Protein AF-A0A225VMK8-F1 (afdb_monomer)

InterPro domains:
  IPR041373 Reverse transcriptase, RNase H-like domain [PF17917] (134-237)
  IPR043128 Reverse transcriptase/Diguanylate cyclase domain [G3DSA:3.30.70.270] (56-138)
  IPR043502 DNA/RNA polymerase superfamily [SSF56672] (3-241)

Sequence (329 aa):
GAATWDQLCGDLDALLYRLRHWSISVSLPKSEFGKRVIPYLSHEIGAEGIRATPKIIKGIQELPFPSTLKGVQSFLGTLNYYHKFIEDYAVVAASLYELTDDQVRAGRDLSRAKESFEILKKKIVSTPLLRHPDRTKPFVIIPHANQWAACAVLGQMHDGFVQPVRFTGRVLSDAELKYHIAKKEILAVIRVLNVFKNMIEGCPLIIYTRHSVLKWVINSKTAEGRLVPWGVALSQYDLEIRKVSRDEDGLAVIMGAGITPREHLDEVAEVLIPAKGRVKQPPVVSVELLSEEYAGVVLSFDGAAKTSTRKGSCGCILWQLPEWKVLDA

Foldseek 3Di:
DDPDPVVQVVVVVVVVVVCVVVVHDDDPVQDDGPDQWDDDLQWIQHPFAIAGDVQVLVCLQPDDDWLFLLQLLLVVLVCVVVVFQAFPLALLCQQNLLDDRCCSNVVPDCPSVRVSSNSRSVLNNQSGGAGDQDLVFAWEWEWADDLFKTKIFIFTDDPLATRGNTIDMHTDDPVRSPDDRQVSSLVNVLCCCVVCVVRCQPGAYEYEEQDCVLVCLLPPPPDDDPSVVSNVSVVNHNYHYDHDNACVSCVVVRHDGSDDGNVVVVVSSVSNQHPVSYGDRDDRQDPVNDDLPDFTKHKDQDQPDDDPPPPHGDRIFIATPDVRDTPGD

Structure (mmCIF, N/CA/C/O backbone):
data_AF-A0A225VMK8-F1
#
_entry.id   AF-A0A225VMK8-F1
#
loop_
_atom_site.group_PDB
_atom_site.id
_atom_site.type_symbol
_atom_site.label_atom_id
_atom_site.label_alt_id
_atom_site.label_comp_id
_atom_site.label_asym_id
_atom_site.label_entity_id
_atom_site.label_seq_id
_atom_site.pdbx_PDB_ins_code
_atom_site.Cartn_x
_atom_site.Cartn_y
_atom_site.Cartn_z
_atom_site.occupancy
_atom_site.B_iso_or_equiv
_atom_site.auth_seq_id
_atom_site.auth_comp_id
_atom_site.auth_asym_id
_atom_site.auth_atom_id
_atom_site.pdbx_PDB_model_num
ATOM 1 N N . GLY A 1 1 ? 12.589 2.938 -18.308 1.00 71.44 1 GLY A N 1
ATOM 2 C CA . GLY A 1 1 ? 14.032 3.139 -18.537 1.00 71.44 1 GLY A CA 1
ATOM 3 C C . GLY A 1 1 ? 14.456 2.265 -19.692 1.00 71.44 1 GLY A C 1
ATOM 4 O O . GLY A 1 1 ? 13.722 1.338 -20.011 1.00 71.44 1 GLY A O 1
ATOM 5 N N . ALA A 1 2 ? 15.594 2.562 -20.306 1.00 84.38 2 ALA A N 1
ATOM 6 C CA . ALA A 1 2 ? 16.172 1.721 -21.349 1.00 84.38 2 ALA A CA 1
ATOM 7 C C . ALA A 1 2 ? 16.857 0.484 -20.745 1.00 84.38 2 ALA A C 1
ATOM 9 O O . ALA A 1 2 ? 17.379 0.553 -19.630 1.00 84.38 2 ALA A O 1
ATOM 10 N N . ALA A 1 3 ? 16.859 -0.633 -21.476 1.00 88.69 3 ALA A N 1
ATOM 11 C CA . ALA A 1 3 ? 17.511 -1.870 -21.039 1.00 88.69 3 ALA A CA 1
ATOM 12 C C . ALA A 1 3 ? 19.035 -1.833 -21.246 1.00 88.69 3 ALA A C 1
ATOM 14 O O . ALA A 1 3 ? 19.776 -2.515 -20.538 1.00 88.69 3 ALA A O 1
ATOM 15 N N . THR A 1 4 ? 19.509 -1.026 -22.200 1.00 92.62 4 THR A N 1
ATOM 16 C CA . THR A 1 4 ? 20.929 -0.879 -22.544 1.00 92.62 4 THR A CA 1
ATOM 17 C C . THR A 1 4 ? 21.343 0.588 -22.590 1.00 92.62 4 THR A C 1
ATOM 19 O O . THR A 1 4 ? 20.506 1.491 -22.674 1.00 92.62 4 THR A O 1
ATOM 22 N N . TRP A 1 5 ? 22.655 0.832 -22.539 1.00 92.44 5 TRP A N 1
ATOM 23 C CA . TRP A 1 5 ? 23.215 2.177 -22.668 1.00 92.44 5 TRP A CA 1
ATOM 24 C C . TRP A 1 5 ? 22.922 2.795 -24.040 1.00 92.44 5 TRP A C 1
ATOM 26 O O . TRP A 1 5 ? 22.493 3.940 -24.113 1.00 92.44 5 TRP A O 1
ATOM 36 N N . ASP A 1 6 ? 23.067 2.022 -25.116 1.00 95.75 6 ASP A N 1
ATOM 37 C CA . ASP A 1 6 ? 22.818 2.521 -26.472 1.00 95.75 6 ASP A CA 1
ATOM 38 C C . ASP A 1 6 ? 21.348 2.894 -26.677 1.00 95.75 6 ASP A C 1
ATOM 40 O O . ASP A 1 6 ? 21.043 3.949 -27.235 1.00 95.75 6 ASP A O 1
ATOM 44 N N . GLN A 1 7 ? 20.426 2.078 -26.150 1.00 94.88 7 GLN A N 1
ATOM 45 C CA . GLN A 1 7 ? 19.005 2.413 -26.155 1.00 94.88 7 GLN A CA 1
ATOM 46 C C . GLN A 1 7 ? 18.736 3.678 -25.331 1.00 94.88 7 GLN A C 1
ATOM 48 O O . GLN A 1 7 ? 17.985 4.537 -25.779 1.00 94.88 7 GLN A O 1
ATOM 53 N N . LEU A 1 8 ? 19.382 3.839 -24.170 1.00 93.25 8 LEU A N 1
ATOM 54 C CA . LEU A 1 8 ? 19.255 5.056 -23.366 1.00 93.25 8 LEU A CA 1
ATOM 55 C C . LEU A 1 8 ? 19.705 6.296 -24.145 1.00 93.25 8 LEU A C 1
ATOM 57 O O . LEU A 1 8 ? 19.035 7.325 -24.087 1.00 93.25 8 LEU A O 1
ATOM 61 N N . CYS A 1 9 ? 20.834 6.212 -24.850 1.00 94.75 9 CYS A N 1
ATOM 62 C CA . CYS A 1 9 ? 21.339 7.300 -25.682 1.00 94.75 9 CYS A CA 1
ATOM 63 C C . CYS A 1 9 ? 20.360 7.645 -26.810 1.00 94.75 9 CYS A C 1
ATOM 65 O O . CYS A 1 9 ? 20.079 8.824 -27.013 1.00 94.75 9 CYS A O 1
ATOM 67 N N . GLY A 1 10 ? 19.801 6.638 -27.489 1.00 96.19 10 GLY A N 1
ATOM 68 C CA . GLY A 1 10 ? 18.783 6.838 -28.523 1.00 96.19 10 GLY A CA 1
ATOM 69 C C . GLY A 1 10 ? 17.499 7.480 -27.985 1.00 96.19 10 GLY A C 1
ATOM 70 O O . GLY A 1 10 ? 17.011 8.459 -28.550 1.00 96.19 10 GLY A O 1
ATOM 71 N N . ASP A 1 11 ? 16.983 6.985 -26.856 1.00 92.94 11 ASP A N 1
ATOM 72 C CA . ASP A 1 11 ? 15.795 7.535 -26.192 1.00 92.94 11 ASP A CA 1
ATOM 73 C C . ASP A 1 11 ? 16.022 8.990 -25.747 1.00 92.94 11 ASP A C 1
ATOM 75 O O . ASP A 1 11 ? 15.141 9.844 -25.895 1.00 92.94 11 ASP A O 1
ATOM 79 N N . LEU A 1 12 ? 17.210 9.286 -25.208 1.00 91.81 12 LEU A N 1
ATOM 80 C CA . LEU A 1 12 ? 17.584 10.627 -24.769 1.00 91.81 12 LEU A CA 1
ATOM 81 C C . LEU A 1 12 ? 17.693 11.596 -25.949 1.00 91.81 12 LEU A C 1
ATOM 83 O O . LEU A 1 12 ? 17.180 12.710 -25.854 1.00 91.81 12 LEU A O 1
ATOM 87 N N . ASP A 1 13 ? 18.314 11.188 -27.054 1.00 94.69 13 ASP A N 1
ATOM 88 C CA . ASP A 1 13 ? 18.413 12.020 -28.256 1.00 94.69 13 ASP A CA 1
ATOM 89 C C . ASP A 1 13 ? 17.022 12.347 -28.820 1.00 94.69 13 ASP A C 1
ATOM 91 O O . ASP A 1 13 ? 16.688 13.515 -29.040 1.00 94.69 13 ASP A O 1
ATOM 95 N N . ALA A 1 14 ? 16.144 11.342 -28.915 1.00 93.81 14 ALA A N 1
ATOM 96 C CA . ALA A 1 14 ? 14.760 11.529 -29.340 1.00 93.81 14 ALA A CA 1
ATOM 97 C C . ALA A 1 14 ? 13.979 12.480 -28.412 1.00 93.81 14 ALA A C 1
ATOM 99 O O . ALA A 1 14 ? 13.209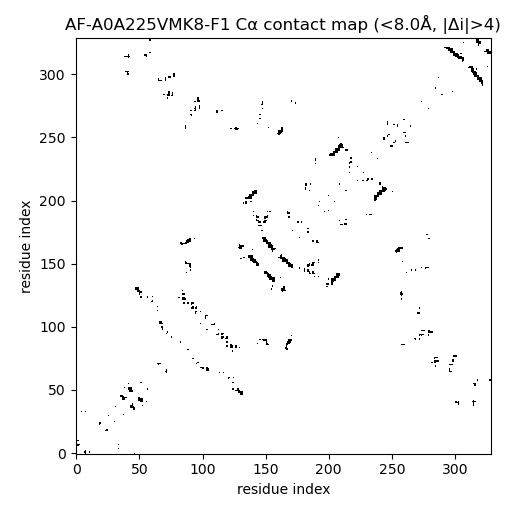 13.326 -28.884 1.00 93.81 14 ALA A O 1
ATOM 100 N N . LEU A 1 15 ? 14.176 12.376 -27.093 1.00 92.00 15 LEU A N 1
ATOM 101 C CA . LEU A 1 15 ? 13.574 13.286 -26.118 1.00 92.00 15 LEU A CA 1
ATOM 102 C C . LEU A 1 15 ? 14.085 14.721 -26.305 1.00 92.00 15 LEU A C 1
ATOM 104 O O . LEU A 1 15 ? 13.279 15.646 -26.409 1.00 92.00 15 LEU A O 1
ATOM 108 N N . LEU A 1 16 ? 15.403 14.918 -26.372 1.00 90.12 16 LEU A N 1
ATOM 109 C CA . LEU A 1 16 ? 16.017 16.239 -26.527 1.00 90.12 16 LEU A CA 1
ATOM 110 C C . LEU A 1 16 ? 15.628 16.898 -27.855 1.00 90.12 16 LEU A C 1
ATOM 112 O O . LEU A 1 16 ? 15.379 18.106 -27.885 1.00 90.12 16 LEU A O 1
ATOM 116 N N . TYR A 1 17 ? 15.506 16.115 -28.929 1.00 93.88 17 TYR A N 1
ATOM 117 C CA . TYR A 1 17 ? 14.970 16.579 -30.205 1.00 93.88 17 TYR A CA 1
ATOM 118 C C . TYR A 1 17 ? 13.543 17.119 -30.052 1.00 93.88 17 TYR A C 1
ATOM 120 O O . TYR A 1 17 ? 13.265 18.245 -30.467 1.00 93.88 17 TYR A O 1
ATOM 128 N N . ARG A 1 18 ? 12.642 16.364 -29.404 1.00 93.00 18 ARG A N 1
ATOM 129 C CA . ARG A 1 18 ? 11.253 16.802 -29.173 1.00 93.00 18 ARG A CA 1
ATOM 130 C C . ARG A 1 18 ? 11.186 18.056 -28.309 1.00 93.00 18 ARG A C 1
ATOM 132 O O . ARG A 1 18 ? 10.442 18.973 -28.634 1.00 93.00 18 ARG A O 1
ATOM 139 N N . LEU A 1 19 ? 11.967 18.117 -27.232 1.00 90.50 19 LEU A N 1
ATOM 140 C CA . LEU A 1 19 ? 12.011 19.291 -26.360 1.00 90.50 19 LEU A CA 1
ATOM 141 C C . LEU A 1 19 ? 12.466 20.533 -27.130 1.00 90.50 19 LEU A C 1
ATOM 143 O O . LEU A 1 19 ? 11.833 21.578 -27.023 1.00 90.50 19 LEU A O 1
ATOM 147 N N . ARG A 1 20 ? 13.493 20.397 -27.979 1.00 91.75 20 ARG A N 1
ATOM 148 C CA . ARG A 1 20 ? 13.947 21.474 -28.865 1.00 91.75 20 ARG A CA 1
ATOM 149 C C . ARG A 1 20 ? 12.869 21.888 -29.865 1.00 91.75 20 ARG A C 1
ATOM 151 O O . ARG A 1 20 ? 12.648 23.080 -30.035 1.00 91.75 20 ARG A O 1
ATOM 158 N N . HIS A 1 21 ? 12.197 20.926 -30.501 1.00 91.00 21 HIS A N 1
ATOM 159 C CA . HIS A 1 21 ? 11.131 21.185 -31.473 1.00 91.00 21 HIS A CA 1
ATOM 160 C C . HIS A 1 21 ? 9.983 22.009 -30.873 1.00 91.00 21 HIS A C 1
ATOM 162 O O . HIS A 1 21 ? 9.471 22.917 -31.519 1.00 91.00 21 HIS A O 1
ATOM 168 N N . TRP A 1 22 ? 9.623 21.733 -29.617 1.00 95.38 22 TRP A N 1
ATOM 169 C CA . TRP A 1 22 ? 8.576 22.453 -28.886 1.00 95.38 22 TRP A CA 1
ATOM 170 C C . TRP A 1 22 ? 9.095 23.634 -28.049 1.00 95.38 22 TRP A C 1
ATOM 172 O O . TRP A 1 22 ? 8.344 24.185 -27.248 1.00 95.38 22 TRP A O 1
ATOM 182 N N . SER A 1 23 ? 10.362 24.035 -28.207 1.00 91.56 23 SER A N 1
ATOM 183 C CA . SER A 1 23 ? 10.994 25.126 -27.444 1.00 91.56 23 SER A CA 1
ATOM 184 C C . SER A 1 23 ? 10.920 24.962 -25.915 1.00 91.56 23 SER A C 1
ATOM 186 O O . SER A 1 23 ? 10.884 25.938 -25.165 1.00 91.56 23 SER A O 1
ATOM 188 N N . ILE A 1 24 ? 10.925 23.720 -25.427 1.00 90.69 24 ILE A N 1
ATOM 189 C CA . ILE A 1 24 ? 10.938 23.392 -24.000 1.00 90.69 24 ILE A CA 1
ATOM 190 C C . ILE A 1 24 ? 12.390 23.332 -23.519 1.00 90.69 24 ILE A C 1
ATOM 192 O O . ILE A 1 24 ? 13.196 22.540 -24.005 1.00 90.69 24 ILE A O 1
ATOM 196 N N . SER A 1 25 ? 12.721 24.157 -22.528 1.00 87.12 25 SER A N 1
ATOM 197 C CA . SER A 1 25 ? 14.052 24.186 -21.912 1.00 87.12 25 SER A CA 1
ATOM 198 C C . SER A 1 25 ? 14.145 23.256 -20.703 1.00 87.12 25 SER A C 1
ATOM 200 O O . SER A 1 25 ? 13.216 23.165 -19.903 1.00 87.12 25 SER A O 1
ATOM 202 N N . VAL A 1 26 ? 15.301 22.611 -20.526 1.00 84.06 26 VAL A N 1
ATOM 203 C CA . VAL A 1 26 ? 15.597 21.746 -19.374 1.00 84.06 26 VAL A CA 1
ATOM 204 C C . VAL A 1 26 ? 16.807 22.284 -18.618 1.00 84.06 26 VAL A C 1
ATOM 206 O O . VAL A 1 26 ? 17.790 22.728 -19.207 1.00 84.06 26 VAL A O 1
ATOM 209 N N . SER A 1 27 ? 16.752 22.239 -17.288 1.00 86.25 27 SER A N 1
ATOM 210 C CA . SER A 1 27 ? 17.874 22.634 -16.439 1.00 86.25 27 SER A CA 1
ATOM 211 C C . SER A 1 27 ? 18.889 21.495 -16.338 1.00 86.25 27 SER A C 1
ATOM 213 O O . SER A 1 27 ? 18.694 20.552 -15.572 1.00 86.25 27 SER A O 1
ATOM 215 N N . LEU A 1 28 ? 19.997 21.608 -17.074 1.00 80.75 28 LEU A N 1
ATOM 216 C CA . LEU A 1 28 ? 21.137 20.684 -16.995 1.00 80.75 28 LEU A CA 1
ATOM 217 C C . LEU A 1 28 ? 21.618 20.438 -15.549 1.00 80.75 28 LEU A C 1
ATOM 219 O O . LEU A 1 28 ? 21.721 19.275 -15.172 1.00 80.75 28 LEU A O 1
ATOM 223 N N . PRO A 1 29 ? 21.805 21.468 -14.692 1.00 84.69 29 PRO A N 1
ATOM 224 C CA . PRO A 1 29 ? 22.217 21.260 -13.298 1.00 84.69 29 PRO A CA 1
ATOM 225 C C . PRO A 1 29 ? 21.227 20.471 -12.429 1.00 84.69 29 PRO A C 1
ATOM 227 O O . PRO A 1 29 ? 21.604 20.005 -11.360 1.00 84.69 29 PRO A O 1
ATOM 230 N N . LYS A 1 30 ? 19.958 20.364 -12.844 1.00 78.75 30 LYS A N 1
ATOM 231 C CA . LYS A 1 30 ? 18.910 19.610 -12.134 1.00 78.75 30 LYS A CA 1
ATOM 232 C C . LYS A 1 30 ? 18.582 18.274 -12.804 1.00 78.75 30 LYS A C 1
ATOM 234 O O . LYS A 1 30 ? 17.628 17.618 -12.399 1.00 78.75 30 LYS A O 1
ATOM 239 N N . SER A 1 31 ? 19.299 17.917 -13.864 1.00 83.88 31 SER A N 1
ATOM 240 C CA . SER A 1 31 ? 19.027 16.712 -14.639 1.00 83.88 31 SER A CA 1
ATOM 241 C C . SER A 1 31 ? 20.005 15.609 -14.263 1.00 83.88 31 SER A C 1
ATOM 243 O O . SER A 1 31 ? 21.206 15.844 -14.147 1.00 83.88 31 SER A O 1
ATOM 245 N N . GLU A 1 32 ? 19.493 14.391 -14.118 1.00 85.44 32 GLU A N 1
ATOM 246 C CA . GLU A 1 32 ? 20.296 13.192 -13.898 1.00 85.44 32 GLU A CA 1
ATOM 247 C C . GLU A 1 32 ? 20.137 12.249 -15.093 1.00 85.44 32 GLU A C 1
ATOM 249 O O . GLU A 1 32 ? 19.025 11.864 -15.447 1.00 85.44 32 GLU A O 1
ATOM 254 N N . PHE A 1 33 ? 21.254 11.864 -15.713 1.00 86.75 33 PHE A N 1
ATOM 255 C CA . PHE A 1 33 ? 21.282 10.979 -16.881 1.00 86.75 33 PHE A CA 1
ATOM 256 C C . PHE A 1 33 ? 22.116 9.730 -16.585 1.00 86.75 33 PHE A C 1
ATOM 258 O O . PHE A 1 33 ? 23.089 9.791 -15.832 1.00 86.75 33 PHE A O 1
ATOM 265 N N . GLY A 1 34 ? 21.750 8.588 -17.178 1.00 88.44 34 GLY A N 1
ATOM 266 C CA . GLY A 1 34 ? 22.573 7.372 -17.114 1.00 88.44 34 GLY A CA 1
ATOM 267 C C . GLY A 1 34 ? 22.693 6.719 -15.736 1.00 88.44 34 GLY A C 1
ATOM 268 O O . GLY A 1 34 ? 23.597 5.917 -15.514 1.00 88.44 34 GLY A O 1
ATOM 269 N N . LYS A 1 35 ? 21.820 7.063 -14.786 1.00 89.62 35 LYS A N 1
ATOM 270 C CA . LYS A 1 35 ? 21.856 6.517 -13.427 1.00 89.62 35 LYS A CA 1
ATOM 271 C C . LYS A 1 35 ? 21.052 5.222 -13.332 1.00 89.62 35 LYS A C 1
ATOM 273 O O . LYS A 1 35 ? 19.990 5.090 -13.933 1.00 89.62 35 LYS A O 1
ATOM 278 N N . ARG A 1 36 ? 21.534 4.285 -12.510 1.00 90.50 36 ARG A N 1
ATOM 279 C CA . ARG A 1 36 ? 20.812 3.040 -12.180 1.00 90.50 36 ARG A CA 1
ATOM 280 C C . ARG A 1 36 ? 19.653 3.262 -11.206 1.00 90.50 36 ARG A C 1
ATOM 282 O O . ARG A 1 36 ? 18.698 2.492 -11.211 1.00 90.50 36 ARG A O 1
ATOM 289 N N . VAL A 1 37 ? 19.771 4.287 -10.366 1.00 90.12 37 VAL A N 1
ATOM 290 C CA . VAL A 1 37 ? 18.762 4.724 -9.399 1.00 90.12 37 VAL A CA 1
ATOM 291 C C . VAL A 1 37 ? 18.694 6.244 -9.466 1.00 90.12 37 VAL A C 1
ATOM 293 O O . VAL A 1 37 ? 19.743 6.885 -9.454 1.00 90.12 37 VAL A O 1
ATOM 296 N N . ILE A 1 38 ? 17.487 6.803 -9.558 1.00 88.81 38 ILE A N 1
ATOM 297 C CA . ILE A 1 38 ? 17.253 8.251 -9.632 1.00 88.81 38 ILE A CA 1
ATOM 298 C C . ILE A 1 38 ? 16.273 8.666 -8.528 1.00 88.81 38 ILE A C 1
ATOM 300 O O . ILE A 1 38 ? 15.242 8.002 -8.357 1.00 88.81 38 ILE A O 1
ATOM 304 N N . PRO A 1 39 ? 16.548 9.758 -7.790 1.00 85.44 39 PRO A N 1
ATOM 305 C CA . PRO A 1 39 ? 15.563 10.377 -6.919 1.00 85.44 39 PRO A CA 1
ATOM 306 C C . PRO A 1 39 ? 14.491 11.088 -7.757 1.00 85.44 39 PRO A C 1
ATOM 308 O O . PRO A 1 39 ? 14.782 11.981 -8.549 1.00 85.44 39 PRO A O 1
ATOM 311 N N . TYR A 1 40 ? 13.228 10.722 -7.575 1.00 82.62 40 TYR A N 1
ATOM 312 C CA . TYR A 1 40 ? 12.105 11.346 -8.269 1.00 82.62 40 TYR A CA 1
ATOM 313 C C . TYR A 1 40 ? 10.864 11.361 -7.382 1.00 82.62 40 TYR A C 1
ATOM 315 O O . TYR A 1 40 ? 10.485 10.327 -6.837 1.00 82.62 40 TYR A O 1
ATOM 323 N N . LEU A 1 41 ? 10.244 12.538 -7.230 1.00 79.12 41 LEU A N 1
ATOM 324 C CA . LEU A 1 41 ? 9.051 12.758 -6.396 1.00 79.12 41 LEU A CA 1
ATOM 325 C C . LEU A 1 41 ? 9.139 12.034 -5.042 1.00 79.12 41 LEU A C 1
ATOM 327 O O . LEU A 1 41 ? 8.289 11.214 -4.692 1.00 79.12 41 LEU A O 1
ATOM 331 N N . SER A 1 42 ? 10.215 12.311 -4.297 1.00 77.94 42 SER A N 1
ATOM 332 C CA . SER A 1 42 ? 10.408 11.779 -2.938 1.00 77.94 42 SER A CA 1
ATOM 333 C C . SER A 1 42 ? 10.654 10.261 -2.888 1.00 77.94 42 SER A C 1
ATOM 335 O O . SER A 1 42 ? 10.577 9.634 -1.829 1.00 77.94 42 SER A O 1
ATOM 337 N N . HIS A 1 43 ? 10.931 9.625 -4.023 1.00 84.81 43 HIS A N 1
ATOM 338 C CA . HIS A 1 43 ? 11.196 8.193 -4.125 1.00 84.81 43 HIS A CA 1
ATOM 339 C C . HIS A 1 43 ? 12.545 7.948 -4.783 1.00 84.81 43 HIS A C 1
ATOM 341 O O . HIS A 1 43 ? 12.999 8.748 -5.593 1.00 84.81 43 HIS A O 1
ATOM 347 N N . GLU A 1 44 ? 13.170 6.822 -4.467 1.00 89.56 44 GLU A N 1
ATOM 348 C CA . GLU A 1 44 ? 14.243 6.284 -5.294 1.00 89.56 44 GLU A CA 1
ATOM 349 C C . GLU A 1 44 ? 13.637 5.298 -6.285 1.00 89.56 44 GLU A C 1
ATOM 351 O O . GLU A 1 44 ? 12.981 4.331 -5.888 1.00 89.56 44 GLU A O 1
ATOM 356 N N . ILE A 1 45 ? 13.845 5.557 -7.573 1.00 91.19 45 ILE A N 1
ATOM 357 C CA . ILE A 1 45 ? 13.375 4.701 -8.658 1.00 91.19 45 ILE A CA 1
ATOM 358 C C . ILE A 1 45 ? 14.586 4.006 -9.261 1.00 91.19 45 ILE A C 1
ATOM 360 O O . ILE A 1 45 ? 15.485 4.666 -9.780 1.00 91.19 45 ILE A O 1
ATOM 364 N N . GLY A 1 46 ? 14.600 2.679 -9.195 1.00 92.50 46 GLY A N 1
ATOM 365 C CA . GLY A 1 46 ? 15.599 1.836 -9.843 1.00 92.50 46 GLY A CA 1
ATOM 366 C C . GLY A 1 46 ? 14.970 0.858 -10.829 1.00 92.50 46 GLY A C 1
ATOM 367 O O . GLY A 1 46 ? 13.749 0.821 -10.999 1.00 92.50 46 GLY A O 1
ATOM 368 N N . ALA A 1 47 ? 15.810 0.034 -11.456 1.00 90.75 47 ALA A N 1
ATOM 369 C CA . ALA A 1 47 ? 15.363 -1.037 -12.352 1.00 90.75 47 ALA A CA 1
ATOM 370 C C . ALA A 1 47 ? 14.447 -2.053 -11.646 1.00 90.75 47 ALA A C 1
ATOM 372 O O . ALA A 1 47 ? 13.480 -2.527 -12.229 1.00 90.75 47 ALA A O 1
ATOM 373 N N . GLU A 1 48 ? 14.715 -2.327 -10.368 1.00 89.69 48 GLU A N 1
ATOM 374 C CA . GLU A 1 48 ? 14.014 -3.359 -9.602 1.00 89.69 48 GLU A CA 1
ATOM 375 C C . GLU A 1 48 ? 12.666 -2.900 -9.030 1.00 89.69 48 GLU A C 1
ATOM 377 O O . GLU A 1 48 ? 11.838 -3.740 -8.669 1.00 89.69 48 GLU A O 1
ATOM 382 N N . GLY A 1 49 ? 12.445 -1.588 -8.910 1.00 92.81 49 GLY A N 1
ATOM 383 C CA . GLY A 1 49 ? 11.269 -1.047 -8.243 1.00 92.81 49 GLY A CA 1
ATOM 384 C C . GLY A 1 49 ? 11.432 0.382 -7.735 1.00 92.81 49 GLY A C 1
ATOM 385 O O . GLY A 1 49 ? 12.303 1.140 -8.168 1.00 92.81 49 GLY A O 1
ATOM 386 N N . ILE A 1 50 ? 10.562 0.738 -6.796 1.00 92.25 50 ILE A N 1
ATOM 387 C CA . ILE A 1 50 ? 10.471 2.053 -6.166 1.00 92.25 50 ILE A CA 1
ATOM 388 C C . ILE A 1 50 ? 10.576 1.872 -4.653 1.00 92.25 50 ILE A C 1
ATOM 390 O O . ILE A 1 50 ? 9.924 0.991 -4.096 1.00 92.25 50 ILE A O 1
ATOM 394 N N . ARG A 1 51 ? 11.340 2.724 -3.970 1.00 89.81 51 ARG A N 1
ATOM 395 C CA . ARG A 1 51 ? 11.406 2.762 -2.499 1.00 89.81 51 ARG A CA 1
ATOM 396 C C . ARG A 1 51 ? 11.361 4.190 -1.966 1.00 89.81 51 ARG A C 1
ATOM 398 O O . ARG A 1 51 ? 11.621 5.142 -2.705 1.00 89.81 51 ARG A O 1
ATOM 405 N N . ALA A 1 52 ? 11.021 4.347 -0.690 1.00 85.00 52 ALA A N 1
ATOM 406 C CA . ALA A 1 52 ? 11.134 5.635 -0.013 1.00 85.00 52 ALA A CA 1
ATOM 407 C C . ALA A 1 52 ? 12.607 6.077 0.041 1.00 85.00 52 ALA A C 1
ATOM 409 O O . ALA A 1 52 ? 13.503 5.244 0.179 1.00 85.00 52 ALA A O 1
ATOM 410 N N . THR A 1 53 ? 12.876 7.379 -0.084 1.00 82.31 53 THR A N 1
ATOM 411 C CA . THR A 1 53 ? 14.253 7.879 0.032 1.00 82.31 53 THR A CA 1
ATOM 412 C C . THR A 1 53 ? 14.747 7.747 1.481 1.00 82.31 53 THR A C 1
ATOM 414 O O . THR A 1 53 ? 13.976 8.006 2.412 1.00 82.31 53 THR A O 1
ATOM 417 N N . PRO A 1 54 ? 16.036 7.429 1.716 1.00 76.62 54 PRO A N 1
ATOM 418 C CA . PRO A 1 54 ? 16.606 7.320 3.065 1.00 76.62 54 PRO A CA 1
ATOM 419 C C . PRO A 1 54 ? 16.394 8.567 3.930 1.00 76.62 54 PRO A C 1
ATOM 421 O O . PRO A 1 54 ? 16.213 8.481 5.141 1.00 76.62 54 PRO A O 1
ATOM 424 N N . LYS A 1 55 ? 16.364 9.740 3.292 1.00 74.56 55 LYS A N 1
ATOM 425 C CA . LYS A 1 55 ? 16.098 11.020 3.949 1.00 74.56 55 LYS A CA 1
ATOM 426 C C . LYS A 1 55 ? 14.711 11.073 4.591 1.00 74.56 55 LYS A C 1
ATOM 428 O O . LYS A 1 55 ? 14.563 11.509 5.724 1.00 74.56 55 LYS A O 1
ATOM 433 N N . ILE A 1 56 ? 13.705 10.580 3.874 1.00 75.81 56 ILE A N 1
ATOM 434 C CA . ILE A 1 56 ? 12.316 10.557 4.342 1.00 75.81 56 ILE A CA 1
ATOM 435 C C . ILE A 1 56 ? 12.141 9.519 5.434 1.00 75.81 56 ILE A C 1
ATOM 437 O O . ILE A 1 56 ? 11.475 9.789 6.425 1.00 75.81 56 ILE A O 1
ATOM 441 N N . ILE A 1 57 ? 12.794 8.369 5.279 1.00 76.31 57 ILE A N 1
ATOM 442 C CA . ILE A 1 57 ? 12.852 7.319 6.297 1.00 76.31 57 ILE A CA 1
ATOM 443 C C . ILE A 1 57 ? 13.384 7.898 7.615 1.00 76.31 57 ILE A C 1
ATOM 445 O O . ILE A 1 57 ? 12.728 7.750 8.644 1.00 76.31 57 ILE A O 1
ATOM 449 N N . LYS A 1 58 ? 14.510 8.623 7.579 1.00 78.00 58 LYS A N 1
ATOM 450 C CA . LYS A 1 58 ? 15.099 9.240 8.774 1.00 78.00 58 LYS A CA 1
ATOM 451 C C . LYS A 1 58 ? 14.175 10.286 9.408 1.00 78.00 58 LYS A C 1
ATOM 453 O O . LYS A 1 58 ? 13.875 10.183 10.595 1.00 78.00 58 LYS A O 1
ATOM 458 N N . GLY A 1 59 ? 13.673 11.236 8.614 1.00 78.19 59 GLY A N 1
ATOM 459 C CA . GLY A 1 59 ? 12.779 12.285 9.114 1.00 78.19 59 GLY A CA 1
ATOM 460 C C . GLY A 1 59 ? 11.489 11.723 9.724 1.00 78.19 59 GLY A C 1
ATOM 461 O O . GLY A 1 59 ? 11.053 12.175 10.779 1.00 78.19 59 GLY A O 1
ATOM 462 N N . ILE A 1 60 ? 10.907 10.686 9.109 1.00 80.81 60 ILE A N 1
ATOM 463 C CA . ILE A 1 60 ? 9.725 9.993 9.639 1.00 80.81 60 ILE A CA 1
ATOM 464 C C . ILE A 1 60 ? 10.052 9.233 10.921 1.00 80.81 60 ILE A C 1
ATOM 466 O O . ILE A 1 60 ? 9.223 9.224 11.819 1.00 80.81 60 ILE A O 1
ATOM 470 N N . GLN A 1 61 ? 11.223 8.605 11.039 1.00 81.50 61 GLN A N 1
ATOM 471 C CA . GLN A 1 61 ? 11.597 7.822 12.219 1.00 81.50 61 GLN A CA 1
ATOM 472 C C . GLN A 1 61 ? 11.807 8.696 13.467 1.00 81.50 61 GLN A C 1
ATOM 474 O O . GLN A 1 61 ? 11.402 8.307 14.565 1.00 81.50 61 GLN A O 1
ATOM 479 N N . GLU A 1 62 ? 12.378 9.889 13.299 1.00 83.75 62 GLU A N 1
ATOM 480 C CA . GLU A 1 62 ? 12.659 10.844 14.384 1.00 83.75 62 GLU A CA 1
ATOM 481 C C . GLU A 1 62 ? 11.445 11.719 14.754 1.00 83.75 62 GLU A C 1
ATOM 483 O O . GLU A 1 62 ? 11.459 12.416 15.769 1.00 83.75 62 GLU A O 1
ATOM 488 N N . LEU A 1 63 ? 10.371 11.662 13.961 1.00 84.94 63 LEU A N 1
ATOM 489 C CA . LEU A 1 63 ? 9.168 12.474 14.141 1.00 84.94 63 LEU A CA 1
ATOM 490 C C . LEU A 1 63 ? 8.484 12.157 15.491 1.00 84.94 63 LEU A C 1
ATOM 492 O O . LEU A 1 63 ? 8.123 10.995 15.734 1.00 84.94 63 LEU A O 1
ATOM 496 N N . PRO A 1 64 ? 8.290 13.157 16.376 1.00 88.56 64 PRO A N 1
ATOM 497 C CA . PRO A 1 64 ? 7.589 12.960 17.638 1.00 88.56 64 PRO A CA 1
ATOM 498 C C . PRO A 1 64 ? 6.080 12.840 17.412 1.00 88.56 64 PRO A C 1
ATOM 500 O O . PRO A 1 64 ? 5.539 13.334 16.420 1.00 88.56 64 PRO A O 1
ATOM 503 N N . PHE A 1 65 ? 5.381 12.226 18.368 1.00 89.38 65 PHE A N 1
ATOM 504 C CA . PHE A 1 65 ? 3.921 12.184 18.335 1.00 89.38 65 PHE A CA 1
ATOM 505 C C . PHE A 1 65 ? 3.342 13.615 18.384 1.00 89.38 65 PHE A C 1
ATOM 507 O O . PHE A 1 65 ? 3.723 14.377 19.280 1.00 89.38 65 PHE A O 1
ATOM 514 N N . PRO A 1 66 ? 2.426 14.000 17.473 1.00 88.06 66 PRO A N 1
ATOM 515 C CA . PRO A 1 66 ? 1.877 15.353 17.443 1.00 88.06 66 PRO A CA 1
ATOM 516 C C . PRO A 1 66 ? 1.117 15.727 18.724 1.00 88.06 66 PRO A C 1
ATOM 518 O O . PRO A 1 66 ? 0.343 14.935 19.257 1.00 88.06 66 PRO A O 1
ATOM 521 N N . SER A 1 67 ? 1.288 16.965 19.193 1.00 84.75 67 SER A N 1
ATOM 522 C CA . SER A 1 67 ? 0.622 17.495 20.395 1.00 84.75 67 SER A CA 1
ATOM 523 C C . SER A 1 67 ? -0.758 18.112 20.131 1.00 84.75 67 SER A C 1
ATOM 525 O O . SER A 1 67 ? -1.407 18.577 21.065 1.00 84.75 67 SER A O 1
ATOM 527 N N . THR A 1 68 ? -1.216 18.139 18.876 1.00 85.31 68 THR A N 1
ATOM 528 C CA . THR A 1 68 ? -2.506 18.719 18.467 1.00 85.31 68 THR A CA 1
ATOM 529 C C . THR A 1 68 ? -3.237 17.793 17.497 1.00 85.31 68 THR A C 1
ATOM 531 O O . THR A 1 68 ? -2.605 17.055 16.737 1.00 85.31 68 THR A O 1
ATOM 534 N N . LEU A 1 69 ? -4.577 17.844 17.479 1.00 84.56 69 LEU A N 1
ATOM 535 C CA . LEU A 1 69 ? -5.374 17.043 16.542 1.00 84.56 69 LEU A CA 1
ATOM 536 C C . LEU A 1 69 ? -5.052 17.393 15.080 1.00 84.56 69 LEU A C 1
ATOM 538 O O . LEU A 1 69 ? -4.899 16.500 14.248 1.00 84.56 69 LEU A O 1
ATOM 542 N N . LYS A 1 70 ? -4.876 18.685 14.781 1.00 82.06 70 LYS A N 1
ATOM 543 C CA . LYS A 1 70 ? -4.422 19.160 13.465 1.00 82.06 70 LYS A CA 1
ATOM 544 C C . LYS A 1 70 ? -3.060 18.568 13.084 1.00 82.06 70 LYS A C 1
ATOM 546 O O . LYS A 1 70 ? -2.867 18.191 11.933 1.00 82.06 70 LYS A O 1
ATOM 551 N N . GLY A 1 71 ? -2.142 18.416 14.040 1.00 83.88 71 GLY A N 1
ATOM 552 C CA . GLY A 1 71 ? -0.850 17.767 13.814 1.00 83.88 71 GLY A CA 1
ATOM 553 C C . GLY A 1 71 ? -0.983 16.286 13.460 1.00 83.88 71 GLY A C 1
ATOM 554 O O . GLY A 1 71 ? -0.317 15.814 12.540 1.00 83.88 71 GLY A O 1
ATOM 555 N N . VAL A 1 72 ? -1.896 15.562 14.116 1.00 87.19 72 VAL A N 1
ATOM 556 C CA . VAL A 1 72 ? -2.217 14.173 13.745 1.00 87.19 72 VAL A CA 1
ATOM 557 C C . VAL A 1 72 ? -2.817 14.104 12.337 1.00 87.19 72 VAL A C 1
ATOM 559 O O . VAL A 1 72 ? -2.411 13.268 11.533 1.00 87.19 72 VAL A O 1
ATOM 562 N N . GLN A 1 73 ? -3.756 14.993 12.011 1.00 84.38 73 GLN A N 1
ATOM 563 C CA . GLN A 1 73 ? -4.385 15.049 10.687 1.00 84.38 73 GLN A CA 1
ATOM 564 C C . GLN A 1 73 ? -3.381 15.400 9.581 1.00 84.38 73 GLN A C 1
ATOM 566 O O . GLN A 1 73 ? -3.425 14.790 8.515 1.00 84.38 73 GLN A O 1
ATOM 571 N N . SER A 1 74 ? -2.452 16.320 9.854 1.00 81.38 74 SER A N 1
ATOM 572 C CA . SER A 1 74 ? -1.323 16.659 8.979 1.00 81.38 74 SER A CA 1
ATOM 573 C C . SER A 1 74 ? -0.456 15.428 8.707 1.00 81.38 74 SER A C 1
ATOM 575 O O . SER A 1 74 ? -0.257 15.061 7.551 1.00 81.38 74 SER A O 1
ATOM 577 N N . PHE A 1 75 ? -0.046 14.705 9.759 1.00 85.62 75 PHE A N 1
ATOM 578 C CA . PHE A 1 75 ? 0.705 13.454 9.621 1.00 85.62 75 PHE A CA 1
ATOM 579 C C . PHE A 1 75 ? -0.041 12.416 8.769 1.00 85.62 75 PHE A C 1
ATOM 581 O O . PHE A 1 75 ? 0.531 11.834 7.850 1.00 85.62 75 PHE A O 1
ATOM 588 N N . LEU A 1 76 ? -1.336 12.203 9.011 1.00 86.19 76 LEU A N 1
ATOM 589 C CA . LEU A 1 76 ? -2.146 11.288 8.200 1.00 86.19 76 LEU A CA 1
ATOM 590 C C . LEU A 1 76 ? -2.257 11.748 6.739 1.00 86.19 76 LEU A C 1
ATOM 592 O O . LEU A 1 76 ? -2.216 10.914 5.835 1.00 86.19 76 LEU A O 1
ATOM 596 N N . GLY A 1 77 ? -2.353 13.058 6.505 1.00 82.19 77 GLY A N 1
ATOM 597 C CA . GLY A 1 77 ? -2.358 13.660 5.174 1.00 82.19 77 GLY A CA 1
ATOM 598 C C . GLY A 1 77 ? -1.075 13.382 4.402 1.00 82.19 77 GLY A C 1
ATOM 599 O O . GLY A 1 77 ? -1.127 12.925 3.262 1.00 82.19 77 GLY A O 1
ATOM 600 N N . THR A 1 78 ? 0.072 13.550 5.054 1.00 77.12 78 THR A N 1
ATOM 601 C CA . THR A 1 78 ? 1.386 13.158 4.540 1.00 77.12 78 THR A CA 1
ATOM 602 C C . THR A 1 78 ? 1.409 11.672 4.153 1.00 77.12 78 THR A C 1
ATOM 604 O O . THR A 1 78 ? 1.855 11.305 3.061 1.00 77.12 78 THR A O 1
ATOM 607 N N . LEU A 1 79 ? 0.869 10.792 5.000 1.00 83.00 79 LEU A N 1
ATOM 608 C CA . LEU A 1 79 ? 0.838 9.360 4.707 1.00 83.00 79 LEU A CA 1
ATOM 609 C C . LEU A 1 79 ? -0.033 8.994 3.506 1.00 83.00 79 LEU A C 1
ATOM 611 O O . LEU A 1 79 ? 0.226 7.960 2.898 1.00 83.00 79 LEU A O 1
ATOM 615 N N . ASN A 1 80 ? -0.980 9.828 3.069 1.00 78.75 80 ASN A N 1
ATOM 616 C CA . ASN A 1 80 ? -1.716 9.555 1.830 1.00 78.75 80 ASN A CA 1
ATOM 617 C C . ASN A 1 80 ? -0.802 9.487 0.601 1.00 78.75 80 ASN A C 1
ATOM 619 O O . ASN A 1 80 ? -1.126 8.778 -0.347 1.00 78.75 80 ASN A O 1
ATOM 623 N N . TYR A 1 81 ? 0.354 10.151 0.600 1.00 79.06 81 TYR A N 1
ATOM 624 C CA . TYR A 1 81 ? 1.320 10.004 -0.490 1.00 79.06 81 TYR A CA 1
ATOM 625 C C . TYR A 1 81 ? 2.107 8.677 -0.403 1.00 79.06 81 TYR A C 1
ATOM 627 O O . TYR A 1 81 ? 2.440 8.066 -1.425 1.00 79.06 81 TYR A O 1
ATOM 635 N N . TYR A 1 82 ? 2.334 8.181 0.820 1.00 81.56 82 TYR A N 1
ATOM 636 C CA . TYR A 1 82 ? 3.104 6.965 1.110 1.00 81.56 82 TYR A CA 1
ATOM 637 C C . TYR A 1 82 ? 2.271 5.713 1.383 1.00 81.56 82 TYR A C 1
ATOM 639 O O . TYR A 1 82 ? 2.852 4.639 1.479 1.00 81.56 82 TYR A O 1
ATOM 647 N N . HIS A 1 83 ? 0.939 5.789 1.446 1.00 85.06 83 HIS A N 1
ATOM 648 C CA . HIS A 1 83 ? 0.098 4.651 1.841 1.00 85.06 83 HIS A CA 1
ATOM 649 C C . HIS A 1 83 ? 0.295 3.427 0.935 1.00 85.06 83 HIS A C 1
ATOM 651 O O . HIS A 1 83 ? 0.130 2.297 1.378 1.00 85.06 83 HIS A O 1
ATOM 657 N N . LYS A 1 84 ? 0.720 3.635 -0.320 1.00 85.06 84 LYS A N 1
ATOM 658 C CA . LYS A 1 84 ? 1.090 2.561 -1.256 1.00 85.06 84 LYS A CA 1
ATOM 659 C C . LYS A 1 84 ? 2.251 1.678 -0.774 1.00 85.06 84 LYS A C 1
ATOM 661 O O . LYS A 1 84 ? 2.386 0.577 -1.296 1.00 85.06 84 LYS A O 1
ATOM 666 N N . PHE A 1 85 ? 3.056 2.162 0.179 1.00 85.75 85 PHE A N 1
ATOM 667 C CA . PHE A 1 85 ? 4.155 1.474 0.872 1.00 85.75 85 PHE A CA 1
ATOM 668 C C . PHE A 1 85 ? 3.766 0.966 2.266 1.00 85.75 85 PHE A C 1
ATOM 670 O O . PHE A 1 85 ? 4.601 0.390 2.947 1.00 85.75 85 PHE A O 1
ATOM 677 N N . ILE A 1 86 ? 2.538 1.209 2.727 1.00 89.19 86 ILE A N 1
ATOM 678 C CA . ILE A 1 86 ? 2.114 0.851 4.080 1.00 89.19 86 ILE A CA 1
ATOM 679 C C . ILE A 1 86 ? 1.065 -0.245 3.969 1.00 89.19 86 ILE A C 1
ATOM 681 O O . ILE A 1 86 ? -0.111 0.013 3.699 1.00 89.19 86 ILE A O 1
ATOM 685 N N . GLU A 1 87 ? 1.500 -1.480 4.192 1.00 91.12 87 GLU A N 1
ATOM 686 C CA . GLU A 1 87 ? 0.588 -2.596 4.396 1.00 91.12 87 GLU A CA 1
ATOM 687 C C . GLU A 1 87 ? -0.373 -2.273 5.544 1.00 91.12 87 GLU A C 1
ATOM 689 O O . GLU A 1 87 ? 0.035 -1.759 6.588 1.00 91.12 87 GLU A O 1
ATOM 694 N N . ASP A 1 88 ? -1.656 -2.562 5.341 1.00 90.88 88 ASP A N 1
ATOM 695 C CA . ASP A 1 88 ? -2.681 -2.368 6.362 1.00 90.88 88 ASP A CA 1
ATOM 696 C C . ASP A 1 88 ? -2.835 -0.936 6.886 1.00 90.88 88 ASP A C 1
ATOM 698 O O . ASP A 1 88 ? -3.369 -0.719 7.973 1.00 90.88 88 ASP A O 1
ATOM 702 N N . TYR A 1 89 ? -2.472 0.070 6.081 1.00 91.44 89 TYR A N 1
ATOM 703 C CA . TYR A 1 89 ? -2.624 1.484 6.441 1.00 91.44 89 TYR A CA 1
ATOM 704 C C . TYR A 1 89 ? -3.984 1.808 7.080 1.00 91.44 89 TYR A C 1
ATOM 706 O O . TYR A 1 89 ? -4.035 2.469 8.110 1.00 91.44 89 TYR A O 1
ATOM 714 N N . ALA A 1 90 ? -5.091 1.315 6.512 1.00 89.88 90 ALA A N 1
ATOM 715 C CA . ALA A 1 90 ? -6.429 1.599 7.031 1.00 89.88 90 ALA A CA 1
ATOM 716 C C . ALA A 1 90 ? -6.728 0.941 8.391 1.00 89.88 90 ALA A C 1
ATOM 718 O O . ALA A 1 90 ? -7.567 1.454 9.129 1.00 89.88 90 ALA A O 1
ATOM 719 N N . VAL A 1 91 ? -6.063 -0.174 8.711 1.00 89.38 91 VAL A N 1
ATOM 720 C CA . VAL A 1 91 ? -6.142 -0.826 10.025 1.00 89.38 91 VAL A CA 1
ATOM 721 C C . VAL A 1 91 ? -5.393 0.017 11.042 1.00 89.38 91 VAL A C 1
ATOM 723 O O . VAL A 1 91 ? -5.974 0.407 12.048 1.00 89.38 91 VAL A O 1
ATOM 726 N N . VAL A 1 92 ? -4.133 0.341 10.749 1.00 90.06 92 VAL A N 1
ATOM 727 C CA . VAL A 1 92 ? -3.242 1.010 11.703 1.00 90.06 92 VAL A CA 1
ATOM 728 C C . VAL A 1 92 ? -3.626 2.481 11.892 1.00 90.06 92 VAL A C 1
ATOM 730 O O . VAL A 1 92 ? -3.624 2.993 13.002 1.00 90.06 92 VAL A O 1
ATOM 733 N N . ALA A 1 93 ? -4.040 3.182 10.835 1.00 89.94 93 ALA A N 1
ATOM 734 C CA . ALA A 1 93 ? -4.467 4.580 10.933 1.00 89.94 93 ALA A CA 1
ATOM 735 C C . ALA A 1 93 ? -5.821 4.759 11.649 1.00 89.94 93 ALA A C 1
ATOM 737 O O . ALA A 1 93 ? -6.185 5.884 11.993 1.00 89.94 93 ALA A O 1
ATOM 738 N N . ALA A 1 94 ? -6.572 3.678 11.883 1.00 87.56 94 ALA A N 1
ATOM 739 C CA . ALA A 1 94 ? -7.916 3.726 12.448 1.00 87.56 94 ALA A CA 1
ATOM 740 C C . ALA A 1 94 ? -7.985 4.462 13.791 1.00 87.56 94 ALA A C 1
ATOM 742 O O . ALA A 1 94 ? -8.828 5.343 13.960 1.00 87.56 94 ALA A O 1
ATOM 743 N N . SER A 1 95 ? -7.082 4.144 14.722 1.00 86.81 95 SER A N 1
ATOM 744 C CA . SER A 1 95 ? -7.094 4.755 16.053 1.00 86.81 95 SER A CA 1
ATOM 745 C C . SER A 1 95 ? -6.695 6.234 16.021 1.00 86.81 95 SER A C 1
ATOM 747 O O . SER A 1 95 ? -7.089 6.995 16.900 1.00 86.81 95 SER A O 1
ATOM 749 N N . LEU A 1 96 ? -5.932 6.661 15.008 1.00 89.38 96 LEU A N 1
ATOM 750 C CA . LEU A 1 96 ? -5.565 8.064 14.815 1.00 89.38 96 LEU A CA 1
ATOM 751 C C . LEU A 1 96 ? -6.746 8.884 14.285 1.00 89.38 96 LEU A C 1
ATOM 753 O O . LEU A 1 96 ? -6.901 10.042 14.662 1.00 89.38 96 LEU A O 1
ATOM 757 N N . TYR A 1 97 ? -7.603 8.285 13.455 1.00 86.19 97 TYR A N 1
ATOM 758 C CA . TYR A 1 97 ? -8.818 8.932 12.953 1.00 86.19 97 TYR A CA 1
ATOM 759 C C . TYR A 1 97 ? -9.893 9.145 14.031 1.00 86.19 97 TYR A C 1
ATOM 761 O O . TYR A 1 97 ? -10.732 10.029 13.879 1.00 86.19 97 TYR A O 1
ATOM 769 N N . GLU A 1 98 ? -9.888 8.356 15.109 1.00 85.06 98 GLU A N 1
ATOM 770 C CA . GLU A 1 98 ? -10.855 8.489 16.208 1.00 85.06 98 GLU A CA 1
ATOM 771 C C . GLU A 1 98 ? -10.504 9.577 17.229 1.00 85.06 98 GLU A C 1
ATOM 773 O O . GLU A 1 98 ? -11.362 9.928 18.047 1.00 85.06 98 GLU A O 1
ATOM 778 N N . LEU A 1 99 ? -9.273 10.100 17.196 1.00 87.25 99 LEU A N 1
ATOM 779 C CA . LEU A 1 99 ? -8.826 11.109 18.149 1.00 87.25 99 LEU A CA 1
ATOM 780 C C . LEU A 1 99 ? -9.696 12.363 18.077 1.00 87.25 99 LEU A C 1
ATOM 782 O O . LEU A 1 99 ? -9.972 12.903 17.004 1.00 87.25 99 LEU A O 1
ATOM 786 N N . THR A 1 100 ? -10.087 12.857 19.247 1.00 84.06 100 THR A N 1
ATOM 787 C CA . THR A 1 100 ? -10.752 14.152 19.388 1.00 84.06 100 THR A CA 1
ATOM 788 C C . THR A 1 100 ? -9.783 15.214 19.890 1.00 84.06 100 THR A C 1
ATOM 790 O O . THR A 1 100 ? -8.770 14.917 20.526 1.00 84.06 100 THR A O 1
ATOM 793 N N . ASP A 1 101 ? -10.116 16.479 19.637 1.00 82.38 101 ASP A N 1
ATOM 794 C CA . ASP A 1 101 ? -9.284 17.605 20.063 1.00 82.38 101 ASP A CA 1
ATOM 795 C C . ASP A 1 101 ? -9.148 17.645 21.593 1.00 82.38 101 ASP A C 1
ATOM 797 O O . ASP A 1 101 ? -8.074 17.900 22.127 1.00 82.38 101 ASP A O 1
ATOM 801 N N . ASP A 1 102 ? -10.207 17.279 22.317 1.00 82.81 102 ASP A N 1
ATOM 802 C CA . ASP A 1 102 ? -10.192 17.209 23.779 1.00 82.81 102 ASP A CA 1
ATOM 803 C C . ASP A 1 102 ? -9.313 16.075 24.314 1.00 82.81 102 ASP A C 1
ATOM 805 O O . ASP A 1 102 ? -8.664 16.251 25.343 1.00 82.81 102 ASP A O 1
ATOM 809 N N . GLN A 1 103 ? -9.254 14.923 23.634 1.00 84.00 103 GLN A N 1
ATOM 810 C CA . GLN A 1 103 ? -8.353 13.831 24.024 1.00 84.00 103 GLN A CA 1
ATOM 811 C C . GLN A 1 103 ? -6.891 14.238 23.855 1.00 84.00 103 GLN A C 1
ATOM 813 O O . GLN A 1 103 ? -6.084 14.026 24.762 1.00 84.00 103 GLN A O 1
ATOM 818 N N . VAL A 1 104 ? -6.564 14.865 22.721 1.00 81.00 104 VAL A N 1
ATOM 819 C CA . VAL A 1 104 ? -5.198 15.302 22.424 1.00 81.00 104 VAL A CA 1
ATOM 820 C C . VAL A 1 104 ? -4.776 16.438 23.361 1.00 81.00 104 VAL A C 1
ATOM 822 O O . VAL A 1 104 ? -3.717 16.343 23.978 1.00 81.00 104 VAL A O 1
ATOM 825 N N . ARG A 1 105 ? -5.623 17.460 23.555 1.00 76.44 105 ARG A N 1
ATOM 826 C CA . ARG A 1 105 ? -5.340 18.596 24.453 1.00 76.44 105 ARG A CA 1
ATOM 827 C C . ARG A 1 105 ? -5.239 18.191 25.919 1.00 76.44 105 ARG A C 1
ATOM 829 O O . ARG A 1 105 ? -4.376 18.695 26.628 1.00 76.44 105 ARG A O 1
ATOM 836 N N . ALA A 1 106 ? -6.097 17.280 26.381 1.00 77.25 106 ALA A N 1
ATOM 837 C CA . ALA A 1 106 ? -6.059 16.808 27.763 1.00 77.25 106 ALA A CA 1
ATOM 838 C C . ALA A 1 106 ? -4.966 15.754 28.016 1.00 77.25 106 ALA A C 1
ATOM 840 O O . ALA A 1 106 ? -4.772 15.359 29.164 1.00 77.25 106 ALA A O 1
ATOM 841 N N . GLY A 1 107 ? -4.297 15.245 26.971 1.00 70.19 107 GLY A N 1
ATOM 842 C CA . GLY A 1 107 ? -3.296 14.180 27.084 1.00 70.19 107 GLY A CA 1
ATOM 843 C C . GLY A 1 107 ? -3.839 12.867 27.662 1.00 70.19 107 GLY A C 1
ATOM 844 O O . GLY A 1 107 ? -3.067 12.054 28.171 1.00 70.19 107 GLY A O 1
ATOM 845 N N . ARG A 1 108 ? -5.161 12.655 27.625 1.00 73.75 108 ARG A N 1
ATOM 846 C CA . ARG A 1 108 ? -5.822 11.499 28.248 1.00 73.75 108 ARG A CA 1
ATOM 847 C C . ARG A 1 108 ? -5.952 10.355 27.243 1.00 73.75 108 ARG A C 1
ATOM 849 O O . ARG A 1 108 ? -6.497 10.556 26.165 1.00 73.75 108 ARG A O 1
ATOM 856 N N . ASP A 1 109 ? -5.487 9.169 27.638 1.00 77.69 109 ASP A N 1
ATOM 857 C CA . ASP A 1 109 ? -5.593 7.898 26.896 1.00 77.69 109 ASP A CA 1
ATOM 858 C C . ASP A 1 109 ? -5.129 7.960 25.421 1.00 77.69 109 ASP A C 1
ATOM 860 O O . ASP A 1 109 ? -5.896 7.746 24.484 1.00 77.69 109 ASP A O 1
ATOM 864 N N . LEU A 1 110 ? -3.841 8.266 25.209 1.00 86.38 110 LEU A N 1
ATOM 865 C CA . LEU A 1 110 ? -3.205 8.315 23.879 1.00 86.38 110 LEU A CA 1
ATOM 866 C C . LEU A 1 110 ? -2.365 7.068 23.547 1.00 86.38 110 LEU A C 1
ATOM 868 O O . LEU A 1 110 ? -1.629 7.080 22.564 1.00 86.38 110 LEU A O 1
ATOM 872 N N . SER A 1 111 ? -2.429 6.009 24.356 1.00 88.06 111 SER A N 1
ATOM 873 C CA . SER A 1 111 ? -1.591 4.803 24.218 1.00 88.06 111 SER A CA 1
ATOM 874 C C . SER A 1 111 ? -1.731 4.159 22.832 1.00 88.06 111 SER A C 1
ATOM 876 O O . SER A 1 111 ? -0.758 4.108 22.084 1.00 88.06 111 SER A O 1
ATOM 878 N N . ARG A 1 112 ? -2.960 3.801 22.437 1.00 87.81 112 ARG A N 1
ATOM 879 C CA . ARG A 1 112 ? -3.286 3.198 21.127 1.00 87.81 112 ARG A CA 1
ATOM 880 C C . ARG A 1 112 ? -2.911 4.087 19.945 1.00 87.81 112 ARG A C 1
ATOM 882 O O . ARG A 1 112 ? -2.464 3.611 18.904 1.00 87.81 112 ARG A O 1
ATOM 889 N N . ALA A 1 113 ? -3.103 5.397 20.089 1.00 89.69 113 ALA A N 1
ATOM 890 C CA . ALA A 1 113 ? -2.735 6.363 19.062 1.00 89.69 113 ALA A CA 1
ATOM 891 C C . ALA A 1 113 ? -1.215 6.460 18.891 1.00 89.69 113 ALA A C 1
ATOM 893 O O . ALA A 1 113 ? -0.729 6.446 17.763 1.00 89.69 113 ALA A O 1
ATOM 894 N N . LYS A 1 114 ? -0.461 6.516 19.993 1.00 91.56 114 LYS A N 1
ATOM 895 C CA . LYS A 1 114 ? 1.007 6.512 19.962 1.00 91.56 114 LYS A CA 1
ATOM 896 C C . LYS A 1 114 ? 1.550 5.207 19.393 1.00 91.56 114 LYS A C 1
ATOM 898 O O . LYS A 1 114 ? 2.470 5.238 18.586 1.00 91.56 114 LYS A O 1
ATOM 903 N N . GLU A 1 115 ? 0.951 4.081 19.756 1.00 92.06 115 GLU A N 1
ATOM 904 C CA . GLU A 1 115 ? 1.314 2.780 19.205 1.00 92.06 115 GLU A CA 1
ATOM 905 C C . GLU A 1 115 ? 1.060 2.705 17.696 1.00 92.06 115 GLU A C 1
ATOM 907 O O . GLU A 1 115 ? 1.972 2.380 16.939 1.0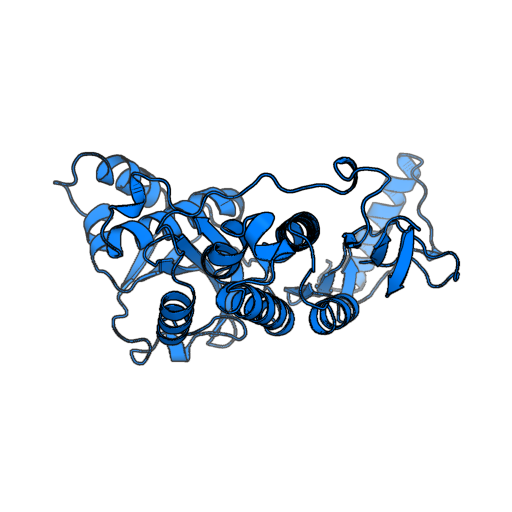0 92.06 115 GLU A O 1
ATOM 912 N N . SER A 1 116 ? -0.120 3.121 17.232 1.00 92.06 116 SER A N 1
ATOM 913 C CA . SER A 1 116 ? -0.421 3.213 15.797 1.00 92.06 116 SER A CA 1
ATOM 914 C C . SER A 1 116 ? 0.530 4.139 15.051 1.00 92.06 116 SER A C 1
ATOM 916 O O . SER A 1 116 ? 0.984 3.816 13.955 1.00 92.06 116 SER A O 1
ATOM 918 N N . PHE A 1 117 ? 0.862 5.286 15.643 1.00 91.88 117 PHE A N 1
ATOM 919 C CA . PHE A 1 117 ? 1.830 6.225 15.088 1.00 91.88 117 PHE A CA 1
ATOM 920 C C . PHE A 1 117 ? 3.211 5.575 14.915 1.00 91.88 117 PHE A C 1
ATOM 922 O O . PHE A 1 117 ? 3.800 5.661 13.837 1.00 91.88 117 PHE A O 1
ATOM 929 N N . GLU A 1 118 ? 3.695 4.852 15.926 1.00 91.94 118 GLU A N 1
ATOM 930 C CA . GLU A 1 118 ? 4.971 4.136 15.853 1.00 91.94 118 GLU A CA 1
ATOM 931 C C . GLU A 1 118 ? 4.939 2.956 14.870 1.00 91.94 118 GLU A C 1
ATOM 933 O O . GLU A 1 118 ? 5.907 2.744 14.138 1.00 91.94 118 GLU A O 1
ATOM 938 N N . ILE A 1 119 ? 3.829 2.216 14.776 1.00 91.69 119 ILE A N 1
ATOM 939 C CA . ILE A 1 119 ? 3.666 1.142 13.783 1.00 91.69 119 ILE A CA 1
ATOM 940 C C . ILE A 1 119 ? 3.688 1.716 12.361 1.00 91.69 119 ILE A C 1
ATOM 942 O O . ILE A 1 119 ? 4.375 1.169 11.497 1.00 91.69 119 ILE A O 1
ATOM 946 N N . LEU A 1 120 ? 2.997 2.833 12.106 1.00 90.62 120 LEU A N 1
ATOM 947 C CA . LEU A 1 120 ? 3.008 3.497 10.797 1.00 90.62 120 LEU A CA 1
ATOM 948 C C . LEU A 1 120 ? 4.416 3.958 10.412 1.00 90.62 120 LEU A C 1
ATOM 950 O O . LEU A 1 120 ? 4.850 3.696 9.290 1.00 90.62 120 LEU A O 1
ATOM 954 N N . LYS A 1 121 ? 5.151 4.580 11.344 1.00 88.38 121 LYS A N 1
ATOM 955 C CA . LYS A 1 121 ? 6.559 4.954 11.136 1.00 88.38 121 LYS A CA 1
ATOM 956 C C . LYS A 1 121 ? 7.394 3.728 10.773 1.00 88.38 121 LYS A C 1
ATOM 958 O O . LYS A 1 121 ? 8.058 3.728 9.739 1.00 88.38 121 LYS A O 1
ATOM 963 N N . LYS A 1 122 ? 7.307 2.655 11.568 1.00 88.56 122 LYS A N 1
ATOM 964 C CA . LYS A 1 122 ? 8.045 1.404 11.328 1.00 88.56 122 LYS A CA 1
ATOM 965 C C . LYS A 1 122 ? 7.718 0.782 9.971 1.00 88.56 122 LYS A C 1
ATOM 967 O O . LYS A 1 122 ? 8.651 0.410 9.272 1.00 88.56 122 LYS A O 1
ATOM 972 N N . LYS A 1 123 ? 6.445 0.719 9.561 1.00 87.38 123 LYS A N 1
ATOM 973 C CA . LYS A 1 123 ? 6.037 0.113 8.277 1.00 87.38 123 LYS A CA 1
ATOM 974 C C . LYS A 1 123 ? 6.588 0.851 7.050 1.00 87.38 123 LYS A C 1
ATOM 976 O O . LYS A 1 123 ? 6.925 0.215 6.052 1.00 87.38 123 LYS A O 1
ATOM 981 N N . ILE A 1 124 ? 6.716 2.178 7.120 1.00 81.44 124 ILE A N 1
ATOM 982 C CA . ILE A 1 124 ? 7.319 2.980 6.038 1.00 81.44 124 ILE A CA 1
ATOM 983 C C . ILE A 1 124 ? 8.812 2.680 5.913 1.00 81.44 124 ILE A C 1
ATOM 985 O O . ILE A 1 124 ? 9.327 2.568 4.804 1.00 81.44 124 ILE A O 1
ATOM 989 N N . VAL A 1 125 ? 9.494 2.533 7.051 1.00 80.38 125 VAL A N 1
ATOM 990 C CA . VAL A 1 125 ? 10.923 2.199 7.113 1.00 80.38 125 VAL A CA 1
ATOM 991 C C . VAL A 1 125 ? 11.170 0.748 6.685 1.00 80.38 125 VAL A C 1
ATOM 993 O O . VAL A 1 125 ? 12.143 0.469 5.991 1.00 80.38 125 VAL A O 1
ATOM 996 N N . SER A 1 126 ? 10.298 -0.179 7.090 1.00 80.19 126 SER A N 1
ATOM 997 C CA . SER A 1 126 ? 10.496 -1.616 6.898 1.00 80.19 126 SER A CA 1
ATOM 998 C C . SER A 1 126 ? 10.151 -2.108 5.501 1.00 80.19 126 SER A C 1
ATOM 1000 O O . SER A 1 126 ? 10.568 -3.206 5.157 1.00 80.19 126 SER A O 1
ATOM 1002 N N . THR A 1 127 ? 9.379 -1.353 4.713 1.00 80.00 127 THR A N 1
ATOM 1003 C CA . THR A 1 127 ? 9.019 -1.730 3.339 1.00 80.00 127 THR A CA 1
ATOM 1004 C C . THR A 1 127 ? 10.179 -1.383 2.404 1.00 80.00 127 THR A C 1
ATOM 1006 O O . THR A 1 127 ? 10.332 -0.219 2.025 1.00 80.00 127 THR A O 1
ATOM 1009 N N . PRO A 1 128 ? 11.018 -2.359 2.011 1.00 73.88 128 PRO A N 1
ATOM 1010 C CA . PRO A 1 128 ? 12.324 -2.044 1.443 1.00 73.88 128 PRO A CA 1
ATOM 1011 C C . PRO A 1 128 ? 12.238 -1.642 -0.033 1.00 73.88 128 PRO A C 1
ATOM 1013 O O . PRO A 1 128 ? 13.078 -0.884 -0.522 1.00 73.88 128 PRO A O 1
ATOM 1016 N N . LEU A 1 129 ? 11.241 -2.166 -0.755 1.00 89.62 129 LEU A N 1
ATOM 1017 C CA . LEU A 1 129 ? 11.068 -1.979 -2.189 1.00 89.62 129 LEU A CA 1
ATOM 1018 C C . LEU A 1 129 ? 9.658 -2.402 -2.615 1.00 89.62 129 LEU A C 1
ATOM 1020 O O . LEU A 1 129 ? 9.205 -3.485 -2.263 1.00 89.62 129 LEU A O 1
ATOM 1024 N N . LEU A 1 130 ? 9.002 -1.585 -3.436 1.00 93.69 130 LEU A N 1
ATOM 1025 C CA . LEU A 1 130 ? 7.855 -2.006 -4.235 1.00 93.69 130 LEU A CA 1
ATOM 1026 C C . LEU A 1 130 ? 8.326 -2.350 -5.646 1.00 93.69 130 LEU A C 1
ATOM 1028 O O . LEU A 1 130 ? 8.870 -1.484 -6.336 1.00 93.69 130 LEU A O 1
ATOM 1032 N N . ARG A 1 131 ? 8.099 -3.585 -6.090 1.00 94.62 131 ARG A N 1
ATOM 1033 C CA . ARG A 1 131 ? 8.436 -4.045 -7.442 1.00 94.62 131 ARG A CA 1
ATOM 1034 C C . ARG A 1 131 ? 7.671 -3.263 -8.508 1.00 94.62 131 ARG A C 1
ATOM 1036 O O . ARG A 1 131 ? 6.520 -2.862 -8.308 1.00 94.62 131 ARG A O 1
ATOM 1043 N N . HIS A 1 132 ? 8.304 -3.067 -9.665 1.00 93.56 132 HIS A N 1
ATOM 1044 C CA . HIS A 1 132 ? 7.566 -2.650 -10.857 1.00 93.56 132 HIS A CA 1
ATOM 1045 C C . HIS A 1 132 ? 6.649 -3.792 -11.308 1.00 93.56 132 HIS A C 1
ATOM 1047 O O . HIS A 1 132 ? 7.084 -4.942 -11.285 1.00 93.56 132 HIS A O 1
ATOM 1053 N N . PRO A 1 133 ? 5.401 -3.501 -11.709 1.00 94.62 133 PRO A N 1
ATOM 1054 C CA . PRO A 1 133 ? 4.500 -4.530 -12.204 1.00 94.62 133 PRO A CA 1
ATOM 1055 C C . PRO A 1 133 ? 5.022 -5.128 -13.514 1.00 94.62 133 PRO A C 1
ATOM 1057 O O . PRO A 1 133 ? 5.289 -4.404 -14.473 1.00 94.62 133 PRO A O 1
ATOM 1060 N N . ASP A 1 134 ? 5.097 -6.452 -13.567 1.00 94.38 134 ASP A N 1
ATOM 1061 C CA . ASP A 1 134 ? 5.449 -7.236 -14.745 1.00 94.38 134 ASP A CA 1
ATOM 1062 C C . ASP A 1 134 ? 4.206 -7.971 -15.255 1.00 94.38 134 ASP A C 1
ATOM 1064 O O . ASP A 1 134 ? 3.816 -9.014 -14.735 1.00 94.38 134 ASP A O 1
ATOM 1068 N N . ARG A 1 135 ? 3.566 -7.434 -16.295 1.00 94.19 135 ARG A N 1
ATOM 1069 C CA . ARG A 1 135 ? 2.315 -7.992 -16.839 1.00 94.19 135 ARG A CA 1
ATOM 1070 C C . ARG A 1 135 ? 2.480 -9.371 -17.488 1.00 94.19 135 ARG A C 1
ATOM 1072 O O . ARG A 1 135 ? 1.480 -9.982 -17.844 1.00 94.19 135 ARG A O 1
ATOM 1079 N N . THR A 1 136 ? 3.711 -9.856 -17.665 1.00 94.50 136 THR A N 1
ATOM 1080 C CA . THR A 1 136 ? 3.974 -11.204 -18.194 1.00 94.50 136 THR A CA 1
ATOM 1081 C C . THR A 1 136 ? 3.865 -12.291 -17.123 1.00 94.50 136 THR A C 1
ATOM 1083 O O . THR A 1 136 ? 3.847 -13.477 -17.447 1.00 94.50 136 THR A O 1
ATOM 1086 N N . LYS A 1 137 ? 3.766 -11.899 -15.847 1.00 95.38 137 LYS A N 1
ATOM 1087 C CA . LYS A 1 137 ? 3.661 -12.804 -14.701 1.00 95.38 137 LYS A CA 1
ATOM 1088 C C . LYS A 1 137 ? 2.300 -12.671 -14.019 1.00 95.38 137 LYS A C 1
ATOM 1090 O O . LYS A 1 137 ? 1.738 -11.574 -13.992 1.00 95.38 137 LYS A O 1
ATOM 1095 N N . PRO A 1 138 ? 1.792 -13.744 -13.389 1.00 97.25 138 PRO A N 1
ATOM 1096 C CA . PRO A 1 138 ? 0.597 -13.654 -12.564 1.00 97.25 138 PRO A CA 1
ATOM 1097 C C . PRO A 1 138 ? 0.765 -12.640 -11.431 1.00 97.25 138 PRO A C 1
ATOM 1099 O O . PRO A 1 138 ? 1.838 -12.537 -10.824 1.00 97.25 138 PRO A O 1
ATOM 1102 N N . PHE A 1 139 ? -0.308 -11.924 -11.113 1.00 98.31 139 PHE A N 1
ATOM 1103 C CA . PHE A 1 139 ? -0.375 -11.134 -9.888 1.00 98.31 139 PHE A CA 1
ATOM 1104 C C . PHE A 1 139 ? -0.867 -11.988 -8.729 1.00 98.31 139 PHE A C 1
ATOM 1106 O O . PHE A 1 139 ? -1.683 -12.890 -8.895 1.00 98.31 139 PHE A O 1
ATOM 1113 N N . VAL A 1 140 ? -0.389 -11.670 -7.534 1.00 97.81 140 VAL A N 1
ATOM 1114 C CA . VAL A 1 140 ? -0.773 -12.312 -6.282 1.00 97.81 140 VAL A CA 1
ATOM 1115 C C . VAL A 1 140 ? -1.540 -11.309 -5.430 1.00 97.81 140 VAL A C 1
ATOM 1117 O O . VAL A 1 140 ? -1.069 -10.195 -5.205 1.00 97.81 140 VAL A O 1
ATOM 1120 N N . ILE A 1 141 ? -2.711 -11.709 -4.940 1.00 97.56 141 ILE A N 1
ATOM 1121 C CA . ILE A 1 141 ? -3.542 -10.924 -4.029 1.00 97.56 141 ILE A CA 1
ATOM 1122 C C . ILE A 1 141 ? -3.615 -11.650 -2.689 1.00 97.56 141 ILE A C 1
ATOM 1124 O O . ILE A 1 141 ? -4.100 -12.781 -2.607 1.00 97.56 141 ILE A O 1
ATOM 1128 N N . ILE A 1 142 ? -3.172 -10.978 -1.629 1.00 95.88 142 ILE A N 1
ATOM 1129 C CA . ILE A 1 142 ? -3.278 -11.471 -0.253 1.00 95.88 142 ILE A CA 1
ATOM 1130 C C . ILE A 1 142 ? -4.222 -10.525 0.495 1.00 95.88 142 ILE A C 1
ATOM 1132 O O . ILE A 1 142 ? -3.791 -9.450 0.918 1.00 95.88 142 ILE A O 1
ATOM 1136 N N . PRO A 1 143 ? -5.526 -10.850 0.595 1.00 95.50 143 PRO A N 1
ATOM 1137 C CA . PRO A 1 143 ? -6.457 -10.062 1.382 1.00 95.50 143 PRO A CA 1
ATOM 1138 C C . PRO A 1 143 ? -6.209 -10.262 2.879 1.00 95.50 143 PRO A C 1
ATOM 1140 O O . PRO A 1 143 ? -5.944 -11.370 3.351 1.00 95.50 143 PRO A O 1
ATOM 1143 N N . HIS A 1 144 ? -6.388 -9.176 3.616 1.00 93.50 144 HIS A N 1
ATOM 1144 C CA . HIS A 1 144 ? -6.464 -9.144 5.061 1.00 93.50 144 HIS A CA 1
ATOM 1145 C C . HIS A 1 144 ? -7.639 -8.252 5.473 1.00 93.50 144 HIS A C 1
ATOM 1147 O O . HIS A 1 144 ? -7.838 -7.153 4.957 1.00 93.50 144 HIS A O 1
ATOM 1153 N N . ALA A 1 145 ? -8.481 -8.733 6.374 1.00 92.25 145 ALA A N 1
ATOM 1154 C CA . ALA A 1 145 ? -9.610 -7.968 6.868 1.00 92.25 145 ALA A CA 1
ATOM 1155 C C . ALA A 1 145 ? -9.748 -8.191 8.364 1.00 92.25 145 ALA A C 1
ATOM 1157 O O . ALA A 1 145 ? -9.461 -9.280 8.850 1.00 92.25 145 ALA A O 1
ATOM 1158 N N . ASN A 1 146 ? -10.253 -7.174 9.056 1.00 91.12 146 ASN A N 1
ATOM 1159 C CA . ASN A 1 146 ? -10.578 -7.228 10.475 1.00 91.12 146 ASN A CA 1
ATOM 1160 C C . ASN A 1 146 ? -12.001 -6.687 10.713 1.00 91.12 146 ASN A C 1
ATOM 1162 O O . ASN A 1 146 ? -12.831 -6.626 9.798 1.00 91.12 146 ASN A O 1
ATOM 1166 N N . GLN A 1 147 ? -12.340 -6.317 11.949 1.00 88.62 147 GLN A N 1
ATOM 1167 C CA . GLN A 1 147 ? -13.693 -5.858 12.255 1.00 88.62 147 GLN A CA 1
ATOM 1168 C C . GLN A 1 147 ? -14.064 -4.519 11.581 1.00 88.62 147 GLN A C 1
ATOM 1170 O O . GLN A 1 147 ? -15.235 -4.359 11.231 1.00 88.62 147 GLN A O 1
ATOM 1175 N N . TRP A 1 148 ? -13.114 -3.613 11.314 1.00 88.44 148 TRP A N 1
ATOM 1176 C CA . TRP A 1 148 ? -13.375 -2.251 10.807 1.00 88.44 148 TRP A CA 1
ATOM 1177 C C . TRP A 1 148 ? -12.743 -1.917 9.457 1.00 88.44 148 TRP A C 1
ATOM 1179 O O . TRP A 1 148 ? -13.119 -0.912 8.858 1.00 88.44 148 TRP A O 1
ATOM 1189 N N . ALA A 1 149 ? -11.811 -2.719 8.953 1.00 91.88 149 ALA A N 1
ATOM 1190 C CA . ALA A 1 149 ? -11.074 -2.435 7.730 1.00 91.88 149 ALA A CA 1
ATOM 1191 C C . ALA A 1 149 ? -10.905 -3.680 6.850 1.00 91.88 149 ALA A C 1
ATOM 1193 O O . ALA A 1 149 ? -10.954 -4.823 7.309 1.00 91.88 149 ALA A O 1
ATOM 1194 N N . ALA A 1 150 ? -10.723 -3.424 5.556 1.00 94.44 150 ALA A N 1
ATOM 1195 C CA . ALA A 1 150 ? -10.387 -4.416 4.547 1.00 94.44 150 ALA A CA 1
ATOM 1196 C C . ALA A 1 150 ? -9.205 -3.903 3.719 1.00 94.44 150 ALA A C 1
ATOM 1198 O O . ALA A 1 150 ? -9.270 -2.826 3.110 1.00 94.44 150 ALA A O 1
ATOM 1199 N N . CYS A 1 151 ? -8.138 -4.689 3.711 1.00 95.25 151 CYS A N 1
ATOM 1200 C CA . CYS A 1 151 ? -6.835 -4.386 3.146 1.00 95.25 151 CYS A CA 1
ATOM 1201 C C . CYS A 1 151 ? -6.341 -5.550 2.287 1.00 95.25 151 CYS A C 1
ATOM 1203 O O . CYS A 1 151 ? -6.805 -6.681 2.401 1.00 95.25 151 CYS A O 1
ATOM 1205 N N . ALA A 1 152 ? -5.417 -5.274 1.381 1.00 96.12 152 ALA A N 1
ATOM 1206 C CA . ALA A 1 152 ? -4.797 -6.301 0.571 1.00 96.12 152 ALA A CA 1
ATOM 1207 C C . ALA A 1 152 ? -3.410 -5.881 0.104 1.00 96.12 152 ALA A C 1
ATOM 1209 O O . ALA A 1 152 ? -3.149 -4.710 -0.206 1.00 96.12 152 ALA A O 1
ATOM 1210 N N . VAL A 1 153 ? -2.563 -6.893 -0.029 1.00 95.75 153 VAL A N 1
ATOM 1211 C CA . VAL A 1 153 ? -1.312 -6.818 -0.769 1.00 95.75 153 VAL A CA 1
ATOM 1212 C C . VAL A 1 153 ? -1.572 -7.224 -2.214 1.00 95.75 153 VAL A C 1
ATOM 1214 O O . VAL A 1 153 ? -2.189 -8.260 -2.463 1.00 95.75 153 VAL A O 1
ATOM 1217 N N . LEU A 1 154 ? -1.076 -6.425 -3.158 1.00 97.12 154 LEU A N 1
ATOM 1218 C CA . LEU A 1 154 ? -0.862 -6.826 -4.543 1.00 97.12 154 LEU A CA 1
ATOM 1219 C C . LEU A 1 154 ? 0.639 -7.054 -4.732 1.00 97.12 154 LEU A C 1
ATOM 1221 O O . LEU A 1 154 ? 1.428 -6.123 -4.569 1.00 97.12 154 LEU A O 1
ATOM 1225 N N . GLY A 1 155 ? 1.033 -8.273 -5.077 1.00 96.88 155 GLY A N 1
ATOM 1226 C CA . GLY A 1 155 ? 2.427 -8.666 -5.267 1.00 96.88 155 GLY A CA 1
ATOM 1227 C C . GLY A 1 155 ? 2.630 -9.546 -6.494 1.00 96.88 155 GLY A C 1
ATOM 1228 O O . GLY A 1 155 ? 1.681 -9.852 -7.213 1.00 96.88 155 GLY A O 1
ATOM 1229 N N . GLN A 1 156 ? 3.873 -9.953 -6.734 1.00 96.62 156 GLN A N 1
ATOM 1230 C CA . GLN A 1 156 ? 4.245 -10.910 -7.781 1.00 96.62 156 GLN A CA 1
ATOM 1231 C C . GLN A 1 156 ? 5.373 -11.815 -7.298 1.00 96.62 156 GLN A C 1
ATOM 1233 O O . GLN A 1 156 ? 6.170 -11.421 -6.448 1.00 96.62 156 GLN A O 1
ATOM 1238 N N . MET A 1 157 ? 5.453 -13.024 -7.851 1.00 95.12 157 MET A N 1
ATOM 1239 C CA . MET A 1 157 ? 6.546 -13.943 -7.542 1.00 95.12 157 MET A CA 1
ATOM 1240 C C . MET A 1 157 ? 7.851 -13.480 -8.193 1.00 95.12 157 MET A C 1
ATOM 1242 O O . MET A 1 157 ? 7.945 -13.351 -9.414 1.00 95.12 157 MET A O 1
ATOM 1246 N N . HIS A 1 158 ? 8.870 -13.283 -7.365 1.00 92.38 158 HIS A N 1
ATOM 1247 C CA . HIS A 1 158 ? 10.250 -13.029 -7.751 1.00 92.38 158 HIS A CA 1
ATOM 1248 C C . HIS A 1 158 ? 11.162 -13.860 -6.853 1.00 92.38 158 HIS A C 1
AT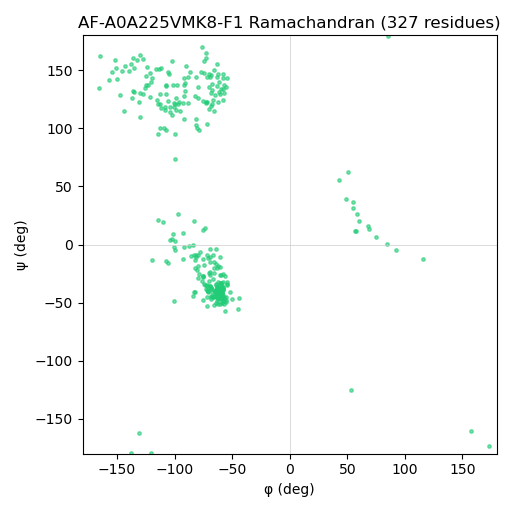OM 1250 O O . HIS A 1 158 ? 11.052 -13.792 -5.631 1.00 92.38 158 HIS A O 1
ATOM 1256 N N . ASP A 1 159 ? 12.042 -14.650 -7.465 1.00 90.50 159 ASP A N 1
ATOM 1257 C CA . ASP A 1 159 ? 13.076 -15.416 -6.758 1.00 90.50 159 ASP A CA 1
ATOM 1258 C C . ASP A 1 159 ? 12.517 -16.328 -5.648 1.00 90.50 159 ASP A C 1
ATOM 1260 O O . ASP A 1 159 ? 13.113 -16.485 -4.589 1.00 90.50 159 ASP A O 1
ATOM 1264 N N . GLY A 1 160 ? 11.336 -16.913 -5.881 1.00 90.38 160 GLY A N 1
ATOM 1265 C CA . GLY A 1 160 ? 10.665 -17.794 -4.917 1.00 90.38 160 GLY A CA 1
ATOM 1266 C C . GLY A 1 160 ? 9.826 -17.081 -3.851 1.00 90.38 160 GLY A C 1
ATOM 1267 O O . GLY A 1 160 ? 9.163 -17.760 -3.072 1.00 90.38 160 GLY A O 1
ATOM 1268 N N . PHE A 1 161 ? 9.760 -15.746 -3.867 1.00 93.50 161 PHE A N 1
ATOM 1269 C CA . PHE A 1 161 ? 8.986 -14.953 -2.910 1.00 93.50 161 PHE A CA 1
ATOM 1270 C C . PHE A 1 161 ? 7.986 -14.013 -3.594 1.00 93.50 161 PHE A C 1
ATOM 1272 O O . PHE A 1 161 ? 8.262 -13.425 -4.638 1.00 93.50 161 PHE A O 1
ATOM 1279 N N . VAL A 1 162 ? 6.828 -13.811 -2.976 1.00 94.62 162 VAL A N 1
ATOM 1280 C CA . VAL A 1 162 ? 5.857 -12.774 -3.317 1.00 94.62 162 VAL A CA 1
ATOM 1281 C C . VAL A 1 162 ? 6.434 -11.435 -2.881 1.00 94.62 162 VAL A C 1
ATOM 1283 O O . VAL A 1 162 ? 6.429 -11.098 -1.703 1.00 94.62 162 VAL A O 1
ATOM 1286 N N . GLN A 1 163 ? 6.923 -10.653 -3.831 1.00 94.94 163 GLN A N 1
ATOM 1287 C CA . GLN A 1 163 ? 7.396 -9.300 -3.571 1.00 94.94 163 GLN A CA 1
ATOM 1288 C C . GLN A 1 163 ? 6.244 -8.302 -3.760 1.00 94.94 163 GLN A C 1
ATOM 1290 O O . GLN A 1 163 ? 5.465 -8.442 -4.714 1.00 94.94 163 GLN A O 1
ATOM 1295 N N . PRO A 1 164 ? 6.106 -7.291 -2.886 1.00 95.19 164 PRO A N 1
ATOM 1296 C CA . PRO A 1 164 ? 5.000 -6.348 -2.963 1.00 95.19 164 PRO A CA 1
ATOM 1297 C C . PRO A 1 164 ? 5.145 -5.428 -4.182 1.00 95.19 164 PRO A C 1
ATOM 1299 O O . PRO A 1 164 ? 6.209 -4.876 -4.450 1.00 95.19 164 PRO A O 1
ATOM 1302 N N . VAL A 1 165 ? 4.048 -5.228 -4.910 1.00 95.25 165 VAL A N 1
ATOM 1303 C CA . VAL A 1 165 ? 3.920 -4.233 -5.986 1.00 95.25 165 VAL A CA 1
ATOM 1304 C C . VAL A 1 165 ? 3.183 -3.009 -5.450 1.00 95.25 165 VAL A C 1
ATOM 1306 O O . VAL A 1 165 ? 3.640 -1.879 -5.626 1.00 95.25 165 VAL A O 1
ATOM 1309 N N . ARG A 1 166 ? 2.052 -3.204 -4.764 1.00 93.81 166 ARG A N 1
ATOM 1310 C CA . ARG A 1 166 ? 1.279 -2.141 -4.103 1.00 93.81 166 ARG A CA 1
ATOM 1311 C C . ARG A 1 166 ? 0.531 -2.681 -2.888 1.00 93.81 166 ARG A C 1
ATOM 1313 O O . ARG A 1 166 ? 0.083 -3.824 -2.889 1.00 93.81 166 ARG A O 1
ATOM 1320 N N . PHE A 1 167 ? 0.289 -1.810 -1.915 1.00 94.56 167 PHE A N 1
ATOM 1321 C CA . PHE A 1 167 ? -0.680 -2.042 -0.845 1.00 94.56 167 PHE A CA 1
ATOM 1322 C C . PHE A 1 167 ? -1.941 -1.210 -1.061 1.00 94.56 167 PHE A C 1
ATOM 1324 O O . PHE A 1 167 ? -1.895 -0.106 -1.612 1.00 94.56 167 PHE A O 1
ATOM 1331 N N . THR A 1 168 ? -3.085 -1.727 -0.622 1.00 94.44 168 THR A N 1
ATOM 1332 C CA . THR A 1 168 ? -4.324 -0.953 -0.568 1.00 94.44 168 THR A CA 1
ATOM 1333 C C . THR A 1 168 ? -5.171 -1.366 0.618 1.00 94.44 168 THR A C 1
ATOM 1335 O O . THR A 1 168 ? -5.189 -2.522 1.019 1.00 94.44 168 THR A O 1
ATOM 1338 N N . GLY A 1 169 ? -5.929 -0.423 1.158 1.00 92.56 169 GLY A N 1
ATOM 1339 C CA . GLY A 1 169 ? -6.889 -0.707 2.209 1.00 92.56 169 GLY A CA 1
ATOM 1340 C C . GLY A 1 169 ? -7.864 0.430 2.398 1.00 92.56 169 GLY A C 1
ATOM 1341 O O . GLY A 1 169 ? -7.638 1.543 1.910 1.00 92.56 169 GLY A O 1
ATOM 1342 N N . ARG A 1 170 ? -8.978 0.135 3.058 1.00 91.31 170 ARG A N 1
ATOM 1343 C CA . ARG A 1 170 ? -9.934 1.143 3.509 1.00 91.31 170 ARG A CA 1
ATOM 1344 C C . ARG A 1 170 ? -10.677 0.678 4.748 1.00 91.31 170 ARG A C 1
ATOM 1346 O O . ARG A 1 170 ? -10.838 -0.517 4.988 1.00 91.31 170 ARG A O 1
ATOM 1353 N N . VAL A 1 171 ? -11.206 1.657 5.461 1.00 90.38 171 VAL A N 1
ATOM 1354 C CA . VAL A 1 171 ? -12.217 1.430 6.482 1.00 90.38 171 VAL A CA 1
ATOM 1355 C C . VAL A 1 171 ? -13.528 0.985 5.817 1.00 90.38 171 VAL A C 1
ATOM 1357 O O . VAL A 1 171 ? -13.860 1.376 4.690 1.00 90.38 171 VAL A O 1
ATOM 1360 N N . LEU A 1 172 ? -14.251 0.114 6.505 1.00 91.44 172 LEU A N 1
ATOM 1361 C CA . LEU A 1 172 ? -15.541 -0.425 6.106 1.00 91.44 172 LEU A CA 1
ATOM 1362 C C . LEU A 1 172 ? -16.671 0.556 6.436 1.00 91.44 172 LEU A C 1
ATOM 1364 O O . LEU A 1 172 ? -16.655 1.232 7.459 1.00 91.44 172 LEU A O 1
ATOM 1368 N N . SER A 1 173 ? -17.679 0.612 5.570 1.00 89.94 173 SER A N 1
ATOM 1369 C CA . SER A 1 173 ? -18.908 1.374 5.822 1.00 89.94 173 SER A CA 1
ATOM 1370 C C . SER A 1 173 ? -19.792 0.698 6.876 1.00 89.94 173 SER A C 1
ATOM 1372 O O . SER A 1 173 ? -19.654 -0.497 7.141 1.00 89.94 173 SER A O 1
ATOM 1374 N N . ASP A 1 174 ? -20.773 1.427 7.415 1.00 87.62 174 ASP A N 1
ATOM 1375 C CA . ASP A 1 174 ? -21.675 0.938 8.472 1.00 87.62 174 ASP A CA 1
ATOM 1376 C C . ASP A 1 174 ? -22.394 -0.376 8.121 1.00 87.62 174 ASP A C 1
ATOM 1378 O O . ASP A 1 174 ? -22.638 -1.221 8.987 1.00 87.62 174 ASP A O 1
ATOM 1382 N N . ALA A 1 175 ? -22.728 -0.575 6.844 1.00 90.06 175 ALA A N 1
ATOM 1383 C CA . ALA A 1 175 ? -23.314 -1.826 6.375 1.00 90.06 175 ALA A CA 1
ATOM 1384 C C . ALA A 1 175 ? -22.285 -2.969 6.369 1.00 90.06 175 ALA A C 1
ATOM 1386 O O . ALA A 1 175 ? -22.602 -4.094 6.749 1.00 90.06 175 ALA A O 1
ATOM 1387 N N . GLU A 1 176 ? -21.049 -2.675 5.965 1.00 92.44 176 GLU A N 1
ATOM 1388 C CA . GLU A 1 176 ? -19.964 -3.644 5.808 1.00 92.44 176 GLU A CA 1
ATOM 1389 C C . GLU A 1 176 ? -19.356 -4.092 7.137 1.00 92.44 176 GLU A C 1
ATOM 1391 O O . GLU A 1 176 ? -18.900 -5.232 7.237 1.00 92.44 176 GLU A O 1
ATOM 1396 N N . LEU A 1 177 ? -19.413 -3.254 8.177 1.00 90.69 177 LEU A N 1
ATOM 1397 C CA . LEU A 1 177 ? -19.001 -3.623 9.537 1.00 90.69 177 LEU A CA 1
ATOM 1398 C C . LEU A 1 177 ? -19.721 -4.885 10.032 1.00 90.69 177 LEU A C 1
ATOM 1400 O O . LEU A 1 177 ? -19.109 -5.722 10.694 1.00 90.69 177 LEU A O 1
ATOM 1404 N N . LYS A 1 178 ? -20.988 -5.059 9.637 1.00 91.25 178 LYS A N 1
ATOM 1405 C CA . LYS A 1 178 ? -21.844 -6.195 10.018 1.00 91.25 178 LYS A CA 1
ATOM 1406 C C . LYS A 1 178 ? -21.536 -7.476 9.245 1.00 91.25 178 LYS A C 1
ATOM 1408 O O . LYS A 1 178 ? -22.141 -8.512 9.508 1.00 91.25 178 LYS A O 1
ATOM 1413 N N . TYR A 1 179 ? -20.657 -7.428 8.245 1.00 92.56 179 TYR A N 1
ATOM 1414 C CA . TYR A 1 179 ? -20.333 -8.621 7.476 1.00 92.56 179 TYR A CA 1
ATOM 1415 C C . TYR A 1 179 ? -19.435 -9.558 8.268 1.00 92.56 179 TYR A C 1
ATOM 1417 O O . TYR A 1 179 ? -18.556 -9.141 9.019 1.00 92.56 179 TYR A O 1
ATOM 1425 N N . HIS A 1 180 ? -19.616 -10.850 8.018 1.00 92.38 180 HIS A N 1
ATOM 1426 C CA . HIS A 1 180 ? -18.652 -11.853 8.434 1.00 92.38 180 HIS A CA 1
ATOM 1427 C C . HIS A 1 180 ? -17.274 -11.560 7.822 1.00 92.38 180 HIS A C 1
ATOM 1429 O O . HIS A 1 180 ? -17.190 -11.101 6.678 1.00 92.38 180 HIS A O 1
ATOM 1435 N N . ILE A 1 181 ? -16.204 -11.889 8.548 1.00 91.56 181 ILE A N 1
ATOM 1436 C CA . ILE A 1 181 ? -14.816 -11.614 8.156 1.00 91.56 181 ILE A CA 1
ATOM 1437 C C . ILE A 1 181 ? -14.480 -12.113 6.741 1.00 91.56 181 ILE A C 1
ATOM 1439 O O . ILE A 1 181 ? -13.950 -11.369 5.922 1.00 91.56 181 ILE A O 1
ATOM 1443 N N . ALA A 1 182 ? -14.967 -13.302 6.382 1.00 92.19 182 ALA A N 1
ATOM 1444 C CA . ALA A 1 182 ? -14.816 -13.862 5.039 1.00 92.19 182 ALA A CA 1
ATOM 1445 C C . ALA A 1 182 ? -15.388 -12.975 3.918 1.00 92.19 182 ALA A C 1
ATOM 1447 O O . ALA A 1 182 ? -14.812 -12.892 2.841 1.00 92.19 182 ALA A O 1
ATOM 1448 N N . LYS A 1 183 ? -16.512 -12.284 4.153 1.00 93.62 183 LYS A N 1
ATOM 1449 C CA . LYS A 1 183 ? -17.078 -11.336 3.177 1.00 93.62 183 LYS A CA 1
ATOM 1450 C C . LYS A 1 183 ? -16.275 -10.032 3.130 1.00 93.62 183 LYS A C 1
ATOM 1452 O O . LYS A 1 183 ? -16.266 -9.375 2.094 1.00 93.62 183 LYS A O 1
ATOM 1457 N N . LYS A 1 184 ? -15.604 -9.657 4.221 1.00 94.88 184 LYS A N 1
ATOM 1458 C CA . LYS A 1 184 ? -14.711 -8.490 4.267 1.00 94.88 184 LYS A CA 1
ATOM 1459 C C . LYS A 1 184 ? -13.412 -8.745 3.493 1.00 94.88 184 LYS A C 1
ATOM 1461 O O . LYS A 1 184 ? -12.964 -7.848 2.789 1.00 94.88 184 LYS A O 1
ATOM 1466 N N . GLU A 1 185 ? -12.882 -9.970 3.493 1.00 94.25 185 GLU A N 1
ATOM 1467 C CA . GLU A 1 185 ? -11.781 -10.340 2.583 1.00 94.25 185 GLU A CA 1
ATOM 1468 C C . GLU A 1 185 ? -12.195 -10.212 1.104 1.00 94.25 185 GLU A C 1
ATOM 1470 O O . GLU A 1 185 ? -11.425 -9.707 0.291 1.00 94.25 185 GLU A O 1
ATOM 1475 N N . ILE A 1 186 ? -13.436 -10.570 0.745 1.00 95.12 186 ILE A N 1
ATOM 1476 C CA . ILE A 1 186 ? -13.945 -10.353 -0.625 1.00 95.12 186 ILE A CA 1
ATOM 1477 C C . ILE A 1 186 ? -13.968 -8.856 -0.968 1.00 95.12 186 ILE A C 1
ATOM 1479 O O . ILE A 1 186 ? -13.593 -8.474 -2.075 1.00 95.12 186 ILE A O 1
ATOM 1483 N N . LEU A 1 187 ? -14.352 -7.989 -0.024 1.00 95.88 187 LEU A N 1
ATOM 1484 C CA . LEU A 1 187 ? -14.289 -6.536 -0.223 1.00 95.88 187 LEU A CA 1
ATOM 1485 C C . LEU A 1 187 ? -12.858 -6.040 -0.467 1.00 95.88 187 LEU A C 1
ATOM 1487 O O . LEU A 1 187 ? -12.670 -5.138 -1.285 1.00 95.88 187 LEU A O 1
ATOM 1491 N N . ALA A 1 188 ? -11.864 -6.618 0.210 1.00 96.81 188 ALA A N 1
ATOM 1492 C CA . ALA A 1 188 ? -10.460 -6.307 -0.032 1.00 96.81 188 ALA A CA 1
ATOM 1493 C C . ALA A 1 188 ? -10.023 -6.701 -1.452 1.00 96.81 188 ALA A C 1
ATOM 1495 O O . ALA A 1 188 ? -9.403 -5.896 -2.148 1.00 96.81 188 ALA A O 1
ATOM 1496 N N . VAL A 1 189 ? -10.414 -7.893 -1.917 1.00 97.19 189 VAL A N 1
ATOM 1497 C CA . VAL A 1 189 ? -10.154 -8.347 -3.295 1.00 97.19 189 VAL A CA 1
ATOM 1498 C C . VAL A 1 189 ? -10.814 -7.409 -4.307 1.00 97.19 189 VAL A C 1
ATOM 1500 O O . VAL A 1 189 ? -10.139 -6.892 -5.190 1.00 97.19 189 VAL A O 1
ATOM 1503 N N . ILE A 1 190 ? -12.106 -7.105 -4.153 1.00 96.12 190 ILE A N 1
ATOM 1504 C CA . ILE A 1 190 ? -12.825 -6.183 -5.050 1.00 96.12 190 ILE A CA 1
ATOM 1505 C C . ILE A 1 190 ? -12.159 -4.801 -5.071 1.00 96.12 190 ILE A C 1
ATOM 1507 O O . ILE A 1 190 ? -12.076 -4.162 -6.120 1.00 96.12 190 ILE A O 1
ATOM 1511 N N . ARG A 1 191 ? -11.644 -4.327 -3.929 1.00 96.12 191 ARG A N 1
ATOM 1512 C CA . ARG A 1 191 ? -10.887 -3.073 -3.875 1.00 96.12 191 ARG A CA 1
ATOM 1513 C C . ARG A 1 191 ? -9.627 -3.136 -4.734 1.00 96.12 191 ARG A C 1
ATOM 1515 O O . ARG A 1 191 ? -9.385 -2.180 -5.462 1.00 96.12 191 ARG A O 1
ATOM 1522 N N . VAL A 1 192 ? -8.857 -4.221 -4.673 1.00 97.25 192 VAL A N 1
ATOM 1523 C CA . VAL A 1 192 ? -7.686 -4.426 -5.543 1.00 97.25 192 VAL A CA 1
ATOM 1524 C C . VAL A 1 192 ? -8.091 -4.381 -7.013 1.00 97.25 192 VAL A C 1
ATOM 1526 O O . VAL A 1 192 ? -7.480 -3.632 -7.773 1.00 97.25 192 VAL A O 1
ATOM 1529 N N . LEU A 1 193 ? -9.160 -5.093 -7.385 1.00 96.12 193 LEU A N 1
ATOM 1530 C CA . LEU A 1 193 ? -9.656 -5.124 -8.764 1.00 96.12 193 LEU A CA 1
ATOM 1531 C C . LEU A 1 193 ? -10.027 -3.731 -9.284 1.00 96.12 193 LEU A C 1
ATOM 1533 O O . LEU A 1 193 ? -9.662 -3.373 -10.398 1.00 96.12 193 LEU A O 1
ATOM 1537 N N . ASN A 1 194 ? -10.679 -2.917 -8.453 1.00 94.88 194 ASN A N 1
ATOM 1538 C CA . ASN A 1 194 ? -11.089 -1.565 -8.828 1.00 94.88 194 ASN A CA 1
ATOM 1539 C C . ASN A 1 194 ? -9.923 -0.567 -8.841 1.00 94.88 194 ASN A C 1
ATOM 1541 O O . ASN A 1 194 ? -9.773 0.198 -9.789 1.00 94.88 194 ASN A O 1
ATOM 1545 N N . VAL A 1 195 ? -9.100 -0.549 -7.787 1.00 94.50 195 VAL A N 1
ATOM 1546 C CA . VAL A 1 195 ? -8.020 0.443 -7.620 1.00 94.50 195 VAL A CA 1
ATOM 1547 C C . VAL A 1 195 ? -6.880 0.185 -8.602 1.00 94.50 195 VAL A C 1
ATOM 1549 O O . VAL A 1 195 ? -6.279 1.128 -9.113 1.00 94.50 195 VAL A O 1
ATOM 1552 N N . PHE A 1 196 ? -6.587 -1.084 -8.886 1.00 95.56 196 PHE A N 1
ATOM 1553 C CA . PHE A 1 196 ? -5.465 -1.482 -9.730 1.00 95.56 196 PHE A CA 1
ATOM 1554 C C . PHE A 1 196 ? -5.904 -2.054 -11.077 1.00 95.56 196 PHE A C 1
ATOM 1556 O O . PHE A 1 196 ? -5.095 -2.697 -11.743 1.00 95.56 196 PHE A O 1
ATOM 1563 N N . LYS A 1 197 ? -7.142 -1.776 -11.518 1.00 94.50 197 LYS A N 1
ATOM 1564 C CA . LYS A 1 197 ? -7.709 -2.286 -12.776 1.00 94.50 197 LYS A CA 1
ATOM 1565 C C . LYS A 1 197 ? -6.730 -2.173 -13.945 1.00 94.50 197 LYS A C 1
ATOM 1567 O O . LYS A 1 197 ? -6.355 -3.184 -14.525 1.00 94.50 197 LYS A O 1
ATOM 1572 N N . ASN A 1 198 ? -6.226 -0.967 -14.209 1.00 92.56 198 ASN A N 1
ATOM 1573 C CA . ASN A 1 198 ? -5.319 -0.701 -15.333 1.00 92.56 198 ASN A CA 1
ATOM 1574 C C . ASN A 1 198 ? -4.020 -1.524 -15.278 1.00 92.56 198 ASN A C 1
ATOM 1576 O O . ASN A 1 198 ? -3.399 -1.762 -16.311 1.00 92.56 198 ASN A O 1
ATOM 1580 N N . MET A 1 199 ? -3.587 -1.934 -14.083 1.00 94.12 199 MET A N 1
ATOM 1581 C CA . MET A 1 199 ? -2.369 -2.716 -13.880 1.00 94.12 199 MET A CA 1
ATOM 1582 C C . MET A 1 199 ? -2.596 -4.209 -14.130 1.00 94.12 199 MET A C 1
ATOM 1584 O O . MET A 1 199 ? -1.738 -4.842 -14.737 1.00 94.12 199 MET A O 1
ATOM 1588 N N . ILE A 1 200 ? -3.732 -4.746 -13.677 1.00 96.12 200 ILE A N 1
ATOM 1589 C CA . ILE A 1 200 ? -3.970 -6.194 -13.587 1.00 96.12 200 ILE A CA 1
ATOM 1590 C C . ILE A 1 200 ? -4.952 -6.737 -14.636 1.00 96.12 200 ILE A C 1
ATOM 1592 O O . ILE A 1 200 ? -5.057 -7.947 -14.806 1.00 96.12 200 ILE A O 1
ATOM 1596 N N . GLU A 1 201 ? -5.708 -5.873 -15.318 1.00 94.25 201 GLU A N 1
ATOM 1597 C CA . GLU A 1 201 ? -6.687 -6.283 -16.331 1.00 94.25 201 GLU A CA 1
ATOM 1598 C C . GLU A 1 201 ? -6.016 -7.111 -17.437 1.00 94.25 201 GLU A C 1
ATOM 1600 O O . GLU A 1 201 ? -4.965 -6.734 -17.962 1.00 94.25 201 GLU A O 1
ATOM 1605 N N . GLY A 1 202 ? -6.607 -8.263 -17.759 1.00 94.75 202 GLY A N 1
ATOM 1606 C CA . GLY A 1 202 ? -6.057 -9.223 -18.719 1.00 94.75 202 GLY A CA 1
ATOM 1607 C C . GLY A 1 202 ? -4.872 -10.057 -18.213 1.00 94.75 202 GLY A C 1
ATOM 1608 O O . GLY A 1 202 ? -4.290 -10.788 -19.007 1.00 94.75 202 GLY A O 1
ATOM 1609 N N . CYS A 1 203 ? -4.499 -9.959 -16.931 1.00 97.12 203 CYS A N 1
ATOM 1610 C CA . CYS A 1 203 ? -3.444 -10.778 -16.325 1.00 97.12 203 CYS A CA 1
ATOM 1611 C C . CYS A 1 203 ? -4.052 -11.876 -15.427 1.00 97.12 203 CYS A C 1
ATOM 1613 O O . CYS A 1 203 ? -5.059 -11.608 -14.766 1.00 97.12 203 CYS A O 1
ATOM 1615 N N . PRO A 1 204 ? -3.431 -13.068 -15.328 1.00 97.75 204 PRO A N 1
ATOM 1616 C CA . PRO A 1 204 ? -3.832 -14.082 -14.354 1.00 97.75 204 PRO A CA 1
ATOM 1617 C C . PRO A 1 204 ? -3.639 -13.585 -12.918 1.00 97.75 204 PRO A C 1
ATOM 1619 O O . PRO A 1 204 ? -2.599 -12.996 -12.598 1.00 97.75 204 PRO A O 1
ATOM 1622 N N . LEU A 1 205 ? -4.612 -13.837 -12.040 1.00 98.12 205 LEU A N 1
ATOM 1623 C CA . LEU A 1 205 ? -4.584 -13.420 -10.637 1.00 98.12 205 LEU A CA 1
ATOM 1624 C C . LEU A 1 205 ? -4.688 -14.632 -9.710 1.00 98.12 205 LEU A C 1
ATOM 1626 O O . LEU A 1 205 ? -5.635 -15.409 -9.782 1.00 98.12 205 LEU A O 1
ATOM 1630 N N . ILE A 1 206 ? -3.753 -14.750 -8.774 1.00 97.19 206 ILE A N 1
ATOM 1631 C CA . ILE A 1 206 ? -3.733 -15.783 -7.739 1.00 97.19 206 ILE A CA 1
ATOM 1632 C C . ILE A 1 206 ? -4.141 -15.141 -6.415 1.00 97.19 206 ILE A C 1
ATOM 1634 O O . ILE A 1 206 ? -3.507 -14.190 -5.963 1.00 97.19 206 ILE A O 1
ATOM 1638 N N . ILE A 1 207 ? -5.179 -15.659 -5.765 1.00 96.25 207 ILE A N 1
ATOM 1639 C CA . ILE A 1 207 ? -5.708 -15.109 -4.512 1.00 96.25 207 ILE A CA 1
ATOM 1640 C C . ILE A 1 207 ? -5.460 -16.083 -3.363 1.00 96.25 207 ILE A C 1
ATOM 1642 O O . ILE A 1 207 ? -5.984 -17.197 -3.379 1.00 96.25 207 ILE A O 1
ATOM 1646 N N . TYR A 1 208 ? -4.738 -15.638 -2.332 1.00 94.31 208 TYR A N 1
ATOM 1647 C CA . TYR A 1 208 ? -4.494 -16.406 -1.107 1.00 94.31 208 TYR A CA 1
ATOM 1648 C C . TYR A 1 208 ? -5.427 -15.981 0.033 1.00 94.31 208 TYR A C 1
ATOM 1650 O O . TYR A 1 208 ? -5.138 -15.056 0.789 1.00 94.31 208 TYR A O 1
ATOM 1658 N N . THR A 1 209 ? -6.545 -16.680 0.214 1.00 91.50 209 THR A N 1
ATOM 1659 C CA . THR A 1 209 ? -7.574 -16.349 1.226 1.00 91.50 209 THR A CA 1
ATOM 1660 C C . THR A 1 209 ? -7.640 -17.391 2.341 1.00 91.50 209 THR A C 1
ATOM 1662 O O . THR A 1 209 ? -7.374 -18.573 2.115 1.00 91.50 209 THR A O 1
ATOM 1665 N N . ARG A 1 210 ? -8.048 -16.972 3.547 1.00 88.25 210 ARG A N 1
ATOM 1666 C CA . ARG A 1 210 ? -8.332 -17.887 4.669 1.00 88.25 210 ARG A CA 1
ATOM 1667 C C . ARG A 1 210 ? -9.656 -18.633 4.496 1.00 88.25 210 ARG A C 1
ATOM 1669 O O . ARG A 1 210 ? -9.896 -19.671 5.118 1.00 88.25 210 ARG A O 1
ATOM 1676 N N . HIS A 1 211 ? -10.532 -18.140 3.620 1.00 88.75 211 HIS A N 1
ATOM 1677 C CA . HIS A 1 211 ? -11.922 -18.567 3.557 1.00 88.75 211 HIS A CA 1
ATOM 1678 C C . HIS A 1 211 ? -12.319 -19.101 2.178 1.00 88.75 211 HIS A C 1
ATOM 1680 O O . HIS A 1 211 ? -12.056 -18.509 1.138 1.00 88.75 211 HIS A O 1
ATOM 1686 N N . SER A 1 212 ? -13.074 -20.202 2.162 1.00 87.94 212 SER A N 1
ATOM 1687 C CA . SER A 1 212 ? -13.638 -20.776 0.930 1.00 87.94 212 SER A CA 1
ATOM 1688 C C . SER A 1 212 ? -14.785 -19.950 0.336 1.00 87.94 212 SER A C 1
ATOM 1690 O O . SER A 1 212 ? -15.217 -20.227 -0.782 1.00 87.94 212 SER A O 1
ATOM 1692 N N . VAL A 1 213 ? -15.277 -18.934 1.056 1.00 89.81 213 VAL A N 1
ATOM 1693 C CA . VAL A 1 213 ? -16.439 -18.125 0.654 1.00 89.81 213 VAL A CA 1
ATOM 1694 C C . VAL A 1 213 ? -16.201 -17.428 -0.682 1.00 89.81 213 VAL A C 1
ATOM 1696 O O . VAL A 1 213 ? -17.110 -17.410 -1.501 1.00 89.81 213 VAL A O 1
ATOM 1699 N N . LEU A 1 214 ? -14.991 -16.921 -0.948 1.00 89.06 214 LEU A N 1
ATOM 1700 C CA . LEU A 1 214 ? -14.668 -16.303 -2.239 1.00 89.06 214 LEU A CA 1
ATOM 1701 C C . LEU A 1 214 ? -14.846 -17.301 -3.395 1.00 89.06 214 LEU A C 1
ATOM 1703 O O . LEU A 1 214 ? -15.517 -16.996 -4.378 1.00 89.06 214 LEU A O 1
ATOM 1707 N N . LYS A 1 215 ? -14.319 -18.524 -3.240 1.00 89.12 215 LYS A N 1
ATOM 1708 C CA . LYS A 1 215 ? -14.456 -19.597 -4.238 1.00 89.12 215 LYS A CA 1
ATOM 1709 C C . LYS A 1 215 ? -15.914 -20.001 -4.437 1.00 89.12 215 LYS A C 1
ATOM 1711 O O . LYS A 1 215 ? -16.330 -20.275 -5.558 1.00 89.12 215 LYS A O 1
ATOM 1716 N N . TRP A 1 216 ? -16.694 -20.022 -3.358 1.00 90.31 216 TRP A N 1
ATOM 1717 C CA . TRP A 1 216 ? -18.126 -20.279 -3.441 1.00 90.31 216 TRP A CA 1
ATOM 1718 C C . TRP A 1 216 ? -18.866 -19.156 -4.178 1.00 90.31 216 TRP A C 1
ATOM 1720 O O . TRP A 1 216 ? -19.649 -19.462 -5.064 1.00 90.31 216 TRP A O 1
ATOM 1730 N N . VAL A 1 217 ? -18.592 -17.878 -3.888 1.00 89.69 217 VAL A N 1
ATOM 1731 C CA . VAL A 1 217 ? -19.266 -16.734 -4.538 1.00 89.69 217 VAL A CA 1
ATOM 1732 C C . VAL A 1 217 ? -19.094 -16.747 -6.057 1.00 89.69 217 VAL A C 1
ATOM 1734 O O . VAL A 1 217 ? -20.047 -16.439 -6.761 1.00 89.69 217 VAL A O 1
ATOM 1737 N N . ILE A 1 218 ? -17.920 -17.133 -6.563 1.00 87.38 218 ILE A N 1
ATOM 1738 C CA . ILE A 1 218 ? -17.661 -17.201 -8.010 1.00 87.38 218 ILE A CA 1
ATOM 1739 C C . ILE A 1 218 ? -18.412 -18.363 -8.673 1.00 87.38 218 ILE A C 1
ATOM 1741 O O . ILE A 1 218 ? -18.954 -1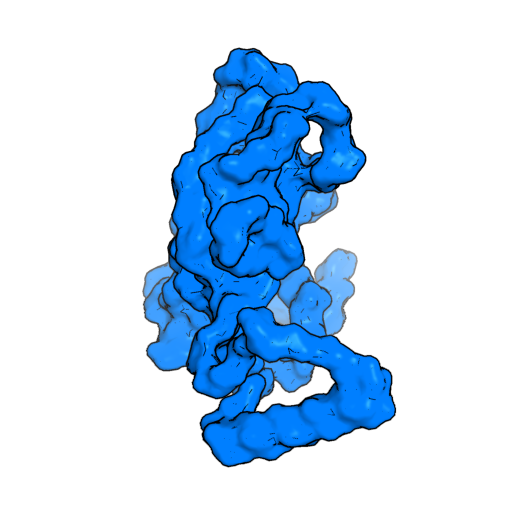8.208 -9.761 1.00 87.38 218 ILE A O 1
ATOM 1745 N N . ASN A 1 219 ? -18.455 -19.527 -8.021 1.00 86.44 219 ASN A N 1
ATOM 1746 C CA . ASN A 1 219 ? -19.001 -20.753 -8.617 1.00 86.44 219 ASN A CA 1
ATOM 1747 C C . ASN A 1 219 ? -20.490 -20.981 -8.318 1.00 86.44 219 ASN A C 1
ATOM 1749 O O . ASN A 1 219 ? -21.110 -21.886 -8.881 1.00 86.44 219 ASN A O 1
ATOM 1753 N N . SER A 1 220 ? -21.059 -20.227 -7.380 1.00 85.81 220 SER A N 1
ATOM 1754 C CA . SER A 1 220 ? -22.410 -20.460 -6.887 1.00 85.81 220 SER A CA 1
ATOM 1755 C C . SER A 1 220 ? -23.458 -19.997 -7.893 1.00 85.81 220 SER A C 1
ATOM 1757 O O . SER A 1 220 ? -23.533 -18.825 -8.249 1.00 85.81 220 SER A O 1
ATOM 1759 N N . LYS A 1 221 ? -24.340 -20.924 -8.280 1.00 82.50 221 LYS A N 1
ATOM 1760 C CA . LYS A 1 221 ? -25.567 -20.628 -9.039 1.00 82.50 221 LYS A CA 1
ATOM 1761 C C . LYS A 1 221 ? -26.712 -20.133 -8.151 1.00 82.50 221 LYS A C 1
ATOM 1763 O O . LYS A 1 221 ? -27.740 -19.712 -8.663 1.00 82.50 221 LYS A O 1
ATOM 1768 N N . THR A 1 222 ? -26.538 -20.206 -6.833 1.00 85.19 222 THR A N 1
ATOM 1769 C CA . THR A 1 222 ? -27.534 -19.831 -5.821 1.00 85.19 222 THR A CA 1
ATOM 1770 C C . THR A 1 222 ? -27.065 -18.620 -5.012 1.00 85.19 222 THR A C 1
ATOM 1772 O O . THR A 1 222 ? -27.462 -18.437 -3.863 1.00 85.19 222 THR A O 1
ATOM 1775 N N . ALA A 1 223 ? -26.129 -17.833 -5.553 1.00 82.69 223 ALA A N 1
ATOM 1776 C CA . ALA A 1 223 ? -25.729 -16.581 -4.935 1.00 82.69 223 ALA A CA 1
ATOM 1777 C C . ALA A 1 223 ? -26.897 -15.593 -5.017 1.00 82.69 223 ALA A C 1
ATOM 1779 O O . ALA A 1 223 ? -27.496 -15.414 -6.073 1.00 82.69 223 ALA A O 1
ATOM 1780 N N . GLU A 1 224 ? -27.195 -14.928 -3.905 1.00 83.81 224 GLU A N 1
ATOM 1781 C CA . GLU A 1 224 ? -28.321 -14.002 -3.813 1.00 83.81 224 GLU A CA 1
ATOM 1782 C C . GLU A 1 224 ? -27.894 -12.633 -3.280 1.00 83.81 224 GLU A C 1
ATOM 1784 O O . GLU A 1 224 ? -26.845 -12.456 -2.638 1.00 83.81 224 GLU A O 1
ATOM 1789 N N . GLY A 1 225 ? -28.735 -11.639 -3.569 1.00 87.31 225 GLY A N 1
ATOM 1790 C CA . GLY A 1 225 ? -28.572 -10.263 -3.125 1.00 87.31 225 GLY A CA 1
ATOM 1791 C C . GLY A 1 225 ? -27.195 -9.701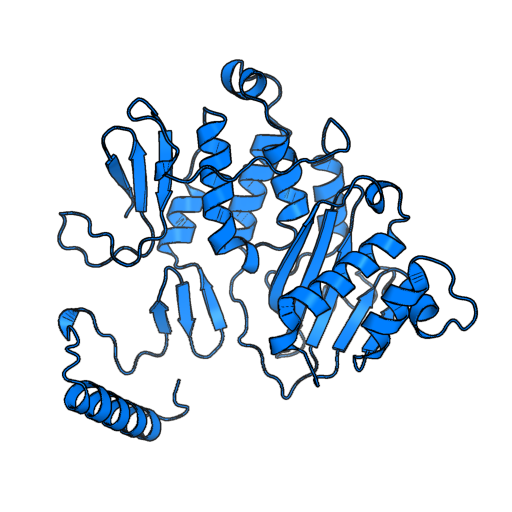 -3.474 1.00 87.31 225 GLY A C 1
ATOM 1792 O O . GLY A 1 225 ? -26.751 -9.716 -4.619 1.00 87.31 225 GLY A O 1
ATOM 1793 N N . ARG A 1 226 ? -26.488 -9.210 -2.455 1.00 83.88 226 ARG A N 1
ATOM 1794 C CA . ARG A 1 226 ? -25.205 -8.507 -2.606 1.00 83.88 226 ARG A CA 1
ATOM 1795 C C . ARG A 1 226 ? -24.053 -9.343 -3.171 1.00 83.88 226 ARG A C 1
ATOM 1797 O O . ARG A 1 226 ? -23.038 -8.770 -3.550 1.00 83.88 226 ARG A O 1
ATOM 1804 N N . LEU A 1 227 ? -24.169 -10.670 -3.162 1.00 87.25 227 LEU A N 1
ATOM 1805 C CA . LEU A 1 227 ? -23.110 -11.549 -3.655 1.00 87.25 227 LEU A CA 1
ATOM 1806 C C . LEU A 1 227 ? -23.137 -11.671 -5.179 1.00 87.25 227 LEU A C 1
ATOM 1808 O O . LEU A 1 227 ? -22.095 -11.944 -5.764 1.00 87.25 227 LEU A O 1
ATOM 1812 N N . VAL A 1 228 ? -24.278 -11.392 -5.819 1.00 90.06 228 VAL A N 1
ATOM 1813 C CA . VAL A 1 228 ? -24.410 -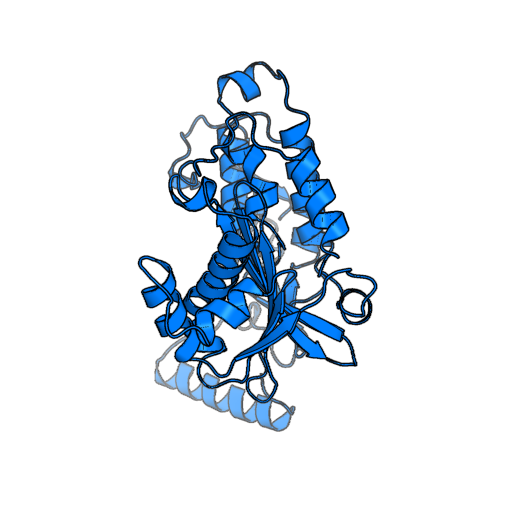11.439 -7.282 1.00 90.06 228 VAL A CA 1
ATOM 1814 C C . VAL A 1 228 ? -23.544 -10.367 -7.958 1.00 90.06 228 VAL A C 1
ATOM 1816 O O . VAL A 1 228 ? -22.706 -10.741 -8.777 1.00 90.06 228 VAL A O 1
ATOM 1819 N N . PRO A 1 229 ? -23.612 -9.066 -7.588 1.00 91.56 229 PRO A N 1
ATOM 1820 C CA . PRO A 1 229 ? -22.714 -8.064 -8.168 1.00 91.56 229 PRO A CA 1
ATOM 1821 C C . PRO A 1 229 ? -21.231 -8.360 -7.916 1.00 91.56 229 PRO A C 1
ATOM 1823 O O . PRO A 1 229 ? -20.388 -8.058 -8.754 1.00 91.56 229 PRO A O 1
ATOM 1826 N N . TRP A 1 230 ? -20.902 -8.961 -6.768 1.00 92.75 230 TRP A N 1
ATOM 1827 C CA . TRP A 1 230 ? -19.530 -9.363 -6.454 1.00 92.75 230 TRP A CA 1
ATOM 1828 C C . TRP A 1 230 ? -19.064 -10.506 -7.352 1.00 92.75 230 TRP A C 1
ATOM 1830 O O . TRP A 1 230 ? -17.973 -10.420 -7.900 1.00 92.75 230 TRP A O 1
ATOM 1840 N N . GLY A 1 231 ? -19.896 -11.533 -7.547 1.00 92.50 231 GLY A N 1
ATOM 1841 C CA . GLY A 1 231 ? -19.620 -12.630 -8.472 1.00 92.50 231 GLY A CA 1
ATOM 1842 C C . GLY A 1 231 ? -19.383 -12.134 -9.897 1.00 92.50 231 GLY A C 1
ATOM 1843 O O . GLY A 1 231 ? -18.387 -12.511 -10.502 1.00 92.50 231 GLY A O 1
ATOM 1844 N N . VAL A 1 232 ? -20.221 -11.212 -10.388 1.00 91.50 232 VAL A N 1
ATOM 1845 C CA . VAL A 1 232 ? -20.069 -10.600 -11.723 1.00 91.50 232 VAL A CA 1
ATOM 1846 C C . VAL A 1 232 ? -18.774 -9.795 -11.847 1.00 91.50 232 VAL A C 1
ATOM 1848 O O . VAL A 1 232 ? -18.096 -9.872 -12.866 1.00 91.50 232 VAL A O 1
ATOM 1851 N N . ALA A 1 233 ? -18.407 -9.017 -10.825 1.00 91.94 233 ALA A N 1
ATOM 1852 C CA . ALA A 1 233 ? -17.150 -8.269 -10.843 1.00 91.94 233 ALA A CA 1
ATOM 1853 C C . ALA A 1 233 ? -15.932 -9.207 -10.841 1.00 91.94 233 ALA A C 1
ATOM 1855 O O . ALA A 1 233 ? -14.963 -8.969 -11.556 1.00 91.94 233 ALA A O 1
ATOM 1856 N N . LEU A 1 234 ? -15.991 -10.288 -10.059 1.00 94.06 234 LEU A N 1
ATOM 1857 C CA . LEU A 1 234 ? -14.929 -11.291 -9.975 1.00 94.06 234 LEU A CA 1
ATOM 1858 C C . LEU A 1 234 ? -14.805 -12.106 -11.271 1.00 94.06 234 LEU A C 1
ATOM 1860 O O . LEU A 1 234 ? -13.691 -12.404 -11.684 1.00 94.06 234 LEU A O 1
ATOM 1864 N N . SER A 1 235 ? -15.917 -12.422 -11.944 1.00 92.31 235 SER A N 1
ATOM 1865 C CA . SER A 1 235 ? -15.920 -13.242 -13.165 1.00 92.31 235 SER A CA 1
ATOM 1866 C C . SER A 1 235 ? -15.294 -12.562 -14.385 1.00 92.31 235 SER A C 1
ATOM 1868 O O . SER A 1 235 ? -15.105 -13.210 -15.407 1.00 92.31 235 SER A O 1
ATOM 1870 N N . GLN A 1 236 ? -15.004 -11.260 -14.311 1.00 92.50 236 GLN A N 1
ATOM 1871 C CA . GLN A 1 236 ? -14.300 -10.525 -15.369 1.00 92.50 236 GLN A CA 1
ATOM 1872 C C . GLN A 1 236 ? -12.796 -10.827 -15.406 1.00 92.50 236 GLN A C 1
ATOM 1874 O O . GLN A 1 236 ? -12.122 -10.442 -16.359 1.00 92.50 236 GLN A O 1
ATOM 1879 N N . TYR A 1 237 ? -12.267 -11.483 -14.373 1.00 95.44 237 TYR A N 1
ATOM 1880 C CA . TYR A 1 237 ? -10.843 -11.742 -14.210 1.00 95.44 237 TYR A CA 1
ATOM 1881 C C . TYR A 1 237 ? -10.551 -13.243 -14.236 1.00 95.44 237 TYR A C 1
ATOM 1883 O O . TYR A 1 237 ? -11.370 -14.061 -13.817 1.00 95.44 237 TYR A O 1
ATOM 1891 N N . ASP A 1 238 ? -9.350 -13.592 -14.690 1.00 95.12 238 ASP A N 1
ATOM 1892 C CA . ASP A 1 238 ? -8.813 -14.946 -14.586 1.00 95.12 238 ASP A CA 1
ATOM 1893 C C . ASP A 1 238 ? -8.293 -15.170 -13.158 1.00 95.12 238 ASP A C 1
ATOM 1895 O O . ASP A 1 238 ? -7.226 -14.673 -12.789 1.00 95.12 238 ASP A O 1
ATOM 1899 N N . LEU A 1 239 ? -9.111 -15.818 -12.321 1.00 95.94 239 LEU A N 1
ATOM 1900 C CA . LEU A 1 239 ? -8.884 -15.950 -10.881 1.00 95.94 239 LEU A CA 1
ATOM 1901 C C . LEU A 1 239 ? -8.563 -17.394 -10.478 1.00 95.94 239 LEU A C 1
ATOM 1903 O O . LEU A 1 239 ? -9.425 -18.273 -10.513 1.00 95.94 239 LEU A O 1
ATOM 1907 N N . GLU A 1 240 ? -7.367 -17.609 -9.937 1.00 95.31 240 GLU A N 1
ATOM 1908 C CA . GLU A 1 240 ? -6.995 -18.826 -9.223 1.00 95.31 240 GLU A CA 1
ATOM 1909 C C . GLU A 1 240 ? -7.101 -18.601 -7.706 1.00 95.31 240 GLU A C 1
ATOM 1911 O O . GLU A 1 240 ? -6.365 -17.807 -7.123 1.00 95.31 240 GLU A O 1
ATOM 1916 N N . ILE A 1 241 ? -8.005 -19.314 -7.027 1.00 94.19 241 ILE A N 1
ATOM 1917 C CA . ILE A 1 241 ? -8.197 -19.165 -5.575 1.00 94.19 241 ILE A CA 1
ATOM 1918 C C . ILE A 1 241 ? -7.487 -20.285 -4.820 1.00 94.19 241 ILE A C 1
ATOM 1920 O O . ILE A 1 241 ? -7.880 -21.453 -4.905 1.00 94.19 241 ILE A O 1
ATOM 1924 N N . ARG A 1 242 ? -6.517 -19.899 -3.989 1.00 92.50 242 ARG A N 1
ATOM 1925 C CA . ARG A 1 242 ? -5.763 -20.772 -3.087 1.00 92.50 242 ARG A CA 1
ATOM 1926 C C . ARG A 1 242 ? -6.185 -20.507 -1.645 1.00 92.50 242 ARG A C 1
ATOM 1928 O O . ARG A 1 242 ? -6.002 -19.413 -1.112 1.00 92.50 242 ARG A O 1
ATOM 1935 N N . LYS A 1 243 ? -6.787 -21.513 -1.007 1.00 89.31 243 LYS A N 1
ATOM 1936 C CA . LYS A 1 243 ? -7.144 -21.433 0.413 1.00 89.31 243 LYS A CA 1
ATOM 1937 C C . LYS A 1 243 ? -5.914 -21.762 1.255 1.00 89.31 243 LYS A C 1
ATOM 1939 O O . LYS A 1 243 ? -5.332 -22.822 1.062 1.00 89.31 243 LYS A O 1
ATOM 1944 N N . VAL A 1 244 ? -5.580 -20.891 2.201 1.00 84.75 244 VAL A N 1
ATOM 1945 C CA . VAL A 1 244 ? -4.487 -21.090 3.162 1.00 84.75 244 VAL A CA 1
ATOM 1946 C C . VAL A 1 244 ? -5.034 -20.808 4.553 1.00 84.75 244 VAL A C 1
ATOM 1948 O O . VAL A 1 244 ? -5.404 -19.672 4.845 1.00 84.75 244 VAL A O 1
ATOM 1951 N N . SER A 1 245 ? -5.178 -21.858 5.361 1.00 68.69 245 SER A N 1
ATOM 1952 C CA . SER A 1 245 ? -5.803 -21.796 6.6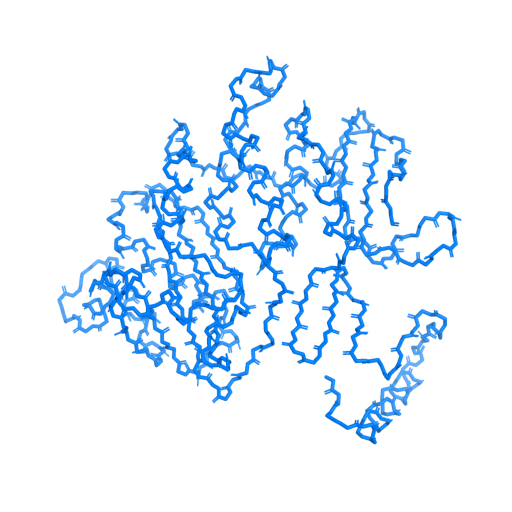88 1.00 68.69 245 SER A CA 1
ATOM 1953 C C . SER A 1 245 ? -4.852 -21.333 7.781 1.00 68.69 245 SER A C 1
ATOM 1955 O O . SER A 1 245 ? -5.278 -20.559 8.633 1.00 68.69 245 SER A O 1
ATOM 1957 N N . ARG A 1 246 ? -3.602 -21.800 7.757 1.00 65.75 246 ARG A N 1
ATOM 1958 C CA . ARG A 1 246 ? -2.528 -21.372 8.656 1.00 65.75 246 ARG A CA 1
ATOM 1959 C C . ARG A 1 246 ? -1.408 -20.782 7.823 1.00 65.75 246 ARG A C 1
ATOM 1961 O O . ARG A 1 246 ? -1.141 -21.272 6.728 1.00 65.75 246 ARG A O 1
ATOM 1968 N N . ASP A 1 247 ? -0.754 -19.741 8.315 1.00 62.34 247 ASP A N 1
ATOM 1969 C CA . ASP A 1 247 ? 0.342 -19.124 7.565 1.00 62.34 247 ASP A CA 1
ATOM 1970 C C . ASP A 1 247 ? 1.549 -20.081 7.428 1.00 62.34 247 ASP A C 1
ATOM 1972 O O . ASP A 1 247 ? 2.262 -20.028 6.419 1.00 62.34 247 ASP A O 1
ATOM 1976 N N . GLU A 1 248 ? 1.678 -21.043 8.355 1.00 54.91 248 GLU A N 1
ATOM 1977 C CA . GLU A 1 248 ? 2.592 -22.197 8.293 1.00 54.91 248 GLU A CA 1
ATOM 1978 C C . GLU A 1 248 ? 2.303 -23.166 7.126 1.00 54.91 248 GLU A C 1
ATOM 1980 O O . GLU A 1 248 ? 3.214 -23.865 6.685 1.00 54.91 248 GLU A O 1
ATOM 1985 N N . ASP A 1 249 ? 1.092 -23.165 6.544 1.00 59.28 249 ASP A N 1
ATOM 1986 C CA . ASP A 1 249 ? 0.697 -24.041 5.419 1.00 59.28 249 ASP A CA 1
ATOM 1987 C C . ASP A 1 249 ? 1.337 -23.611 4.069 1.00 59.28 249 ASP A C 1
ATOM 1989 O O . ASP A 1 249 ? 0.914 -24.045 2.995 1.00 59.28 249 ASP A O 1
ATOM 1993 N N . GLY A 1 250 ? 2.350 -22.734 4.101 1.00 67.19 250 GLY A N 1
ATOM 1994 C CA . GLY A 1 250 ? 3.215 -22.398 2.966 1.00 67.19 250 GLY A CA 1
ATOM 1995 C C . GLY A 1 250 ? 3.142 -20.950 2.477 1.00 67.19 250 GLY A C 1
ATOM 1996 O O . GLY A 1 250 ? 4.027 -20.535 1.732 1.00 67.19 250 GLY A O 1
ATOM 1997 N N . LEU A 1 251 ? 2.153 -20.147 2.898 1.00 80.25 251 LEU A N 1
ATOM 1998 C CA . LEU A 1 251 ? 2.087 -18.743 2.468 1.00 80.25 251 LEU A CA 1
ATOM 1999 C C . LEU A 1 251 ? 3.179 -17.897 3.122 1.00 80.25 251 LEU A C 1
ATOM 2001 O O . LEU A 1 251 ? 3.843 -17.155 2.405 1.00 80.25 251 LEU A O 1
ATOM 2005 N N . ALA A 1 252 ? 3.410 -18.028 4.434 1.00 79.25 252 ALA A N 1
ATOM 2006 C CA . ALA A 1 252 ? 4.480 -17.283 5.105 1.00 79.25 252 ALA A CA 1
ATOM 2007 C C . ALA A 1 252 ? 5.862 -17.609 4.521 1.00 79.25 252 ALA A C 1
ATOM 2009 O O . ALA A 1 252 ? 6.707 -16.726 4.419 1.00 79.25 252 ALA A O 1
ATOM 2010 N N . VAL A 1 253 ? 6.065 -18.850 4.064 1.00 81.44 253 VAL A N 1
ATOM 2011 C CA . VAL A 1 253 ? 7.323 -19.307 3.446 1.00 81.44 253 VAL A CA 1
ATOM 2012 C C . VAL A 1 253 ? 7.634 -18.545 2.158 1.00 81.44 253 VAL A C 1
ATOM 2014 O O . VAL A 1 253 ? 8.799 -18.317 1.845 1.00 81.44 253 VAL A O 1
ATOM 2017 N N . ILE A 1 254 ? 6.601 -18.132 1.421 1.00 85.75 254 ILE A N 1
ATOM 2018 C CA . ILE A 1 254 ? 6.752 -17.403 0.161 1.00 85.75 254 ILE A CA 1
ATOM 2019 C C . ILE A 1 254 ? 6.507 -15.900 0.316 1.00 85.75 254 ILE A C 1
ATOM 2021 O O . ILE A 1 254 ? 6.506 -15.204 -0.690 1.00 85.75 254 ILE A O 1
ATOM 2025 N N . MET A 1 255 ? 6.278 -15.358 1.515 1.00 87.81 255 MET A N 1
ATOM 2026 C CA . MET A 1 255 ? 6.120 -13.909 1.684 1.00 87.81 255 MET A CA 1
ATOM 2027 C C . MET A 1 255 ? 7.476 -13.211 1.537 1.00 87.81 255 MET A C 1
ATOM 2029 O O . MET A 1 255 ? 8.430 -13.504 2.253 1.00 87.81 255 MET A O 1
ATOM 2033 N N . GLY A 1 256 ? 7.573 -12.286 0.584 1.00 85.75 256 GLY A N 1
ATOM 2034 C CA . GLY A 1 256 ? 8.750 -11.445 0.410 1.00 85.75 256 GLY A CA 1
ATOM 2035 C C . GLY A 1 256 ? 8.832 -10.337 1.456 1.00 85.75 256 GLY A C 1
ATOM 2036 O O . GLY A 1 256 ? 7.890 -10.061 2.201 1.00 85.75 256 GLY A O 1
ATOM 2037 N N . ALA A 1 257 ? 9.981 -9.666 1.487 1.00 83.12 257 ALA A N 1
ATOM 2038 C CA . ALA A 1 257 ? 10.233 -8.591 2.434 1.00 83.12 257 ALA A CA 1
ATOM 2039 C C . ALA A 1 257 ? 9.189 -7.462 2.312 1.00 83.12 257 ALA A C 1
ATOM 2041 O O . ALA A 1 257 ? 8.883 -6.988 1.218 1.00 83.12 257 ALA A O 1
ATOM 2042 N N . GLY A 1 258 ? 8.668 -7.012 3.456 1.00 82.56 258 GLY A N 1
ATOM 2043 C CA . GLY A 1 258 ? 7.646 -5.964 3.539 1.00 82.56 258 GLY A CA 1
ATOM 2044 C C . GLY A 1 258 ? 6.197 -6.464 3.554 1.00 82.56 258 GLY A C 1
ATOM 2045 O O . GLY A 1 258 ? 5.303 -5.643 3.733 1.00 82.56 258 GLY A O 1
ATOM 2046 N N . ILE A 1 259 ? 5.958 -7.772 3.400 1.00 88.94 259 ILE A N 1
ATOM 2047 C CA . ILE A 1 259 ? 4.650 -8.401 3.640 1.00 88.94 259 ILE A CA 1
ATOM 2048 C C . ILE A 1 259 ? 4.676 -9.035 5.030 1.00 88.94 259 ILE A C 1
ATOM 2050 O O . ILE A 1 259 ? 5.576 -9.818 5.335 1.00 88.94 259 ILE A O 1
ATOM 2054 N N . THR A 1 260 ? 3.710 -8.688 5.876 1.00 89.44 260 THR A N 1
ATOM 2055 C CA . THR A 1 260 ? 3.628 -9.224 7.240 1.00 89.44 260 THR A CA 1
ATOM 2056 C C . THR A 1 260 ? 2.751 -10.484 7.243 1.00 89.44 260 THR A C 1
ATOM 2058 O O . THR A 1 260 ? 1.683 -10.470 6.624 1.00 89.44 260 THR A O 1
ATOM 2061 N N . PRO A 1 261 ? 3.134 -11.564 7.952 1.00 87.88 261 PRO A N 1
ATOM 2062 C CA . PRO A 1 261 ? 2.241 -12.699 8.182 1.00 87.88 261 PRO A CA 1
ATOM 2063 C C . PRO A 1 261 ? 0.915 -12.247 8.808 1.00 87.88 261 PRO A C 1
ATOM 2065 O O . PRO A 1 261 ? 0.891 -11.341 9.644 1.00 87.88 261 PRO A O 1
ATOM 2068 N N . ARG A 1 262 ? -0.194 -12.879 8.422 1.00 86.31 262 ARG A N 1
ATOM 2069 C CA . ARG A 1 262 ? -1.542 -12.476 8.841 1.00 86.31 262 ARG A CA 1
ATOM 2070 C C . ARG A 1 262 ? -1.750 -12.621 10.340 1.00 86.31 262 ARG A C 1
ATOM 2072 O O . ARG A 1 262 ? -2.401 -11.761 10.907 1.00 86.31 262 ARG A O 1
ATOM 2079 N N . GLU A 1 263 ? -1.149 -13.621 10.978 1.00 83.81 263 GLU A N 1
ATOM 2080 C CA . GLU A 1 263 ? -1.229 -13.792 12.440 1.00 83.81 263 GLU A CA 1
ATOM 2081 C C . GLU A 1 263 ? -0.702 -12.556 13.192 1.00 83.81 263 GLU A C 1
ATOM 2083 O O . GLU A 1 263 ? -1.367 -12.034 14.081 1.00 83.81 263 GLU A O 1
ATOM 2088 N N . HIS A 1 264 ? 0.423 -11.991 12.745 1.00 86.62 264 HIS A N 1
ATOM 2089 C CA . HIS A 1 264 ? 0.970 -10.762 13.325 1.00 86.62 264 HIS A CA 1
ATOM 2090 C C . HIS A 1 264 ? 0.108 -9.533 12.986 1.00 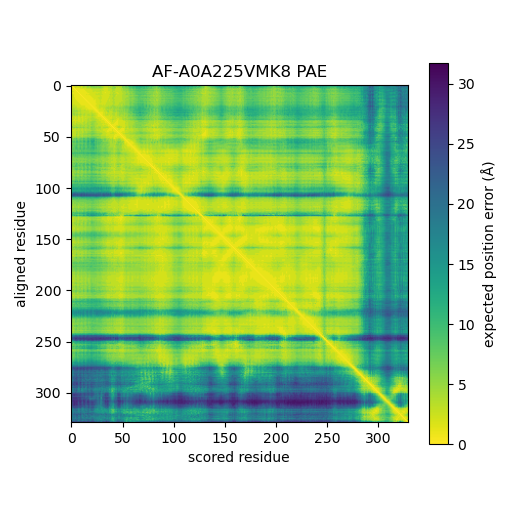86.62 264 HIS A C 1
ATOM 2092 O O . HIS A 1 264 ? 0.035 -8.585 13.767 1.00 86.62 264 HIS A O 1
ATOM 2098 N N . LEU A 1 265 ? -0.547 -9.513 11.818 1.00 85.75 265 LEU A N 1
ATOM 2099 C CA . LEU A 1 265 ? -1.500 -8.450 11.477 1.00 85.75 265 LEU A CA 1
ATOM 2100 C C . LEU A 1 265 ? -2.773 -8.527 12.329 1.00 85.75 265 LEU A C 1
ATOM 2102 O O . LEU A 1 265 ? -3.310 -7.480 12.698 1.00 85.75 265 LEU A O 1
ATOM 2106 N N . ASP A 1 266 ? -3.239 -9.733 12.656 1.00 86.50 266 ASP A N 1
ATOM 2107 C CA . ASP A 1 266 ? -4.379 -9.950 13.543 1.00 86.50 266 ASP A CA 1
ATOM 2108 C C . ASP A 1 266 ? -4.043 -9.472 14.968 1.00 86.50 266 ASP A C 1
ATOM 2110 O O . ASP A 1 266 ? -4.828 -8.720 15.541 1.00 86.50 266 ASP A O 1
ATOM 2114 N N . GLU A 1 267 ? -2.854 -9.790 15.498 1.00 87.38 267 GLU A N 1
ATOM 2115 C CA . GLU A 1 267 ? -2.374 -9.280 16.797 1.00 87.38 267 GLU A CA 1
ATOM 2116 C C . GLU A 1 267 ? -2.354 -7.745 16.837 1.00 87.38 267 GLU A C 1
ATOM 2118 O O . GLU A 1 267 ? -2.896 -7.119 17.751 1.00 87.38 267 GLU A O 1
ATOM 2123 N N . VAL A 1 268 ? -1.784 -7.113 15.803 1.00 85.38 268 VAL A N 1
ATOM 2124 C CA . VAL A 1 268 ? -1.791 -5.649 15.670 1.00 85.38 268 VAL A CA 1
ATOM 2125 C C . VAL A 1 268 ? -3.222 -5.115 15.634 1.00 85.38 268 VAL A C 1
ATOM 2127 O O . VAL A 1 268 ? -3.518 -4.092 16.253 1.00 85.38 268 VAL A O 1
ATOM 2130 N N . ALA A 1 269 ? -4.133 -5.785 14.927 1.00 85.12 269 ALA A N 1
ATOM 2131 C CA . ALA A 1 269 ? -5.528 -5.378 14.895 1.00 85.12 269 ALA A CA 1
ATOM 2132 C C . ALA A 1 269 ? -6.174 -5.480 16.287 1.00 85.12 269 ALA A C 1
ATOM 2134 O O . ALA A 1 269 ? -6.835 -4.531 16.696 1.00 85.12 269 ALA A O 1
ATOM 2135 N N . GLU A 1 270 ? -5.962 -6.561 17.037 1.00 86.06 270 GLU A N 1
ATOM 2136 C CA . GLU A 1 270 ? -6.518 -6.739 18.387 1.00 86.06 270 GLU A CA 1
ATOM 2137 C C . GLU A 1 270 ? -6.084 -5.641 19.365 1.00 86.06 270 GLU A C 1
ATOM 2139 O O . GLU A 1 270 ? -6.887 -5.175 20.176 1.00 86.06 270 GLU A O 1
ATOM 2144 N N . VAL A 1 271 ? -4.847 -5.160 19.246 1.00 84.88 271 VAL A N 1
ATOM 2145 C CA . VAL A 1 271 ? -4.350 -4.043 20.061 1.00 84.88 271 VAL A CA 1
ATOM 2146 C C . VAL A 1 271 ? -4.957 -2.704 19.617 1.00 84.88 271 VAL A C 1
ATOM 2148 O O . VAL A 1 271 ? -5.265 -1.832 20.435 1.00 84.88 271 VAL A O 1
ATOM 2151 N N . LEU A 1 272 ? -5.186 -2.540 18.314 1.00 84.31 272 LEU A N 1
ATOM 2152 C CA . LEU A 1 272 ? -5.640 -1.291 17.702 1.00 84.31 272 LEU A CA 1
ATOM 2153 C C . LEU A 1 272 ? -7.157 -1.223 17.473 1.00 84.31 272 LEU A C 1
ATOM 2155 O O . LEU A 1 272 ? -7.617 -0.480 16.599 1.00 84.31 272 LEU A O 1
ATOM 2159 N N . ILE A 1 273 ? -7.950 -1.953 18.266 1.00 81.44 273 ILE A N 1
ATOM 2160 C CA . ILE A 1 273 ? -9.413 -1.923 18.158 1.00 81.44 273 ILE A CA 1
ATOM 2161 C C . ILE A 1 273 ? -9.923 -0.480 18.349 1.00 81.44 273 ILE A C 1
ATOM 2163 O O . ILE A 1 273 ? -9.660 0.145 19.389 1.00 81.44 273 ILE A O 1
ATOM 2167 N N . PRO A 1 274 ? -10.685 0.062 17.379 1.00 75.62 274 PRO A N 1
ATOM 2168 C CA . PRO A 1 274 ? -11.271 1.389 17.479 1.00 75.62 274 PRO A CA 1
ATOM 2169 C C . PRO A 1 274 ? -12.244 1.467 18.661 1.00 75.62 274 PRO A C 1
ATOM 2171 O O . PRO A 1 274 ? -13.126 0.619 18.814 1.00 75.62 274 PRO A O 1
ATOM 2174 N N . ALA A 1 275 ? -12.118 2.503 19.490 1.00 71.94 275 ALA A N 1
ATOM 2175 C CA . ALA A 1 275 ? -12.896 2.701 20.713 1.00 71.94 275 ALA A CA 1
ATOM 2176 C C . ALA A 1 275 ? -14.407 2.747 20.460 1.00 71.94 275 ALA A C 1
ATOM 2178 O O . ALA A 1 275 ? -15.193 2.348 21.317 1.00 71.94 275 ALA A O 1
ATOM 2179 N N . LYS A 1 276 ? -14.828 3.254 19.296 1.00 66.31 276 LYS A N 1
ATOM 2180 C CA . LYS A 1 276 ? -16.249 3.383 18.947 1.00 66.31 276 LYS A CA 1
ATOM 2181 C C . LYS A 1 276 ? -16.732 2.261 18.029 1.00 66.31 276 LYS A C 1
ATOM 2183 O O . LYS A 1 276 ? -17.873 2.316 17.566 1.00 66.31 276 LYS A O 1
ATOM 2188 N N . GLY A 1 277 ? -15.869 1.289 17.704 1.00 62.72 277 GLY A N 1
ATOM 2189 C CA . GLY A 1 277 ? -16.123 0.260 16.686 1.00 62.72 277 GLY A CA 1
ATOM 2190 C C . GLY A 1 277 ? -16.436 0.837 15.298 1.00 62.72 277 GLY A C 1
ATOM 2191 O O . GLY A 1 277 ? -16.921 0.126 14.419 1.00 62.72 277 GLY A O 1
ATOM 2192 N N . ARG A 1 278 ? -16.219 2.145 15.113 1.00 66.31 278 ARG A N 1
ATOM 2193 C CA . ARG A 1 278 ? -16.595 2.935 13.943 1.00 66.31 278 ARG A CA 1
ATOM 2194 C C . ARG A 1 278 ? -15.512 3.964 13.703 1.00 66.31 278 ARG A C 1
ATOM 2196 O O . ARG A 1 278 ? -15.354 4.900 14.480 1.00 66.31 278 ARG A O 1
ATOM 2203 N N . VAL A 1 279 ? -14.839 3.827 12.575 1.00 70.06 279 VAL A N 1
ATOM 2204 C CA . VAL A 1 279 ? -13.797 4.759 12.168 1.00 70.06 279 VAL A CA 1
ATOM 2205 C C . VAL A 1 279 ? -14.389 5.641 11.077 1.00 70.06 279 VAL A C 1
ATOM 2207 O O . VAL A 1 279 ? -14.733 5.169 9.998 1.00 70.06 279 VAL A O 1
ATOM 2210 N N . LYS A 1 280 ? -14.550 6.935 11.351 1.00 69.06 280 LYS A N 1
ATOM 2211 C CA . LYS A 1 280 ? -14.820 7.920 10.299 1.00 69.06 280 LYS A CA 1
ATOM 2212 C C . LYS A 1 280 ? -13.512 8.613 9.989 1.00 69.06 280 LYS A C 1
ATOM 2214 O O . LYS A 1 280 ? -12.928 9.206 10.886 1.00 69.06 280 LYS A O 1
ATOM 2219 N N . GLN A 1 281 ? -13.066 8.536 8.739 1.00 66.75 281 GLN A N 1
ATOM 2220 C CA . GLN A 1 281 ? -11.907 9.306 8.308 1.00 66.75 281 GLN A CA 1
ATOM 2221 C C . GLN A 1 281 ? -12.281 10.799 8.369 1.00 66.75 281 GLN A C 1
ATOM 2223 O O . GLN A 1 281 ? -13.202 11.208 7.656 1.00 66.75 281 GLN A O 1
ATOM 2228 N N . PRO A 1 282 ? -11.645 11.607 9.237 1.00 61.28 282 PRO A N 1
ATOM 2229 C CA . PRO A 1 282 ? -11.782 13.048 9.192 1.00 61.28 282 PRO A CA 1
ATOM 2230 C C . PRO A 1 282 ? -11.216 13.571 7.864 1.00 61.28 282 PRO A C 1
ATOM 2232 O O . PRO A 1 282 ? -10.362 12.916 7.253 1.00 61.28 282 PRO A O 1
ATOM 2235 N N . PRO A 1 283 ? -11.673 14.746 7.402 1.00 64.88 283 PRO A N 1
ATOM 2236 C CA . PRO A 1 283 ? -11.092 15.381 6.231 1.00 64.88 283 PRO A CA 1
ATOM 2237 C C . PRO A 1 283 ? -9.591 15.591 6.447 1.00 64.88 283 PRO A C 1
ATOM 2239 O O . PRO A 1 283 ? -9.146 15.991 7.524 1.00 64.88 283 PRO A O 1
ATOM 2242 N N . VAL A 1 284 ? -8.814 15.298 5.408 1.00 62.56 284 VAL A N 1
ATOM 2243 C CA . VAL A 1 284 ? -7.373 15.539 5.405 1.00 62.56 284 VAL A CA 1
ATOM 2244 C C . VAL A 1 284 ? -7.154 17.047 5.418 1.00 62.56 284 VAL A C 1
ATOM 2246 O O . VAL A 1 284 ? -7.618 17.748 4.520 1.00 62.56 284 VAL A O 1
ATOM 2249 N N . VAL A 1 285 ? -6.461 17.545 6.440 1.00 63.62 285 VAL A N 1
ATOM 2250 C CA . VAL A 1 285 ? -6.115 18.964 6.546 1.00 63.62 285 VAL A CA 1
ATOM 2251 C C . VAL A 1 285 ? -4.883 19.213 5.685 1.00 63.62 285 VAL A C 1
ATOM 2253 O O . VAL A 1 285 ? -3.790 18.756 6.013 1.00 63.62 285 VAL A O 1
ATOM 2256 N N . SER A 1 286 ? -5.078 19.901 4.561 1.00 62.69 286 SER A N 1
ATOM 2257 C CA . SER A 1 286 ? -3.978 20.444 3.765 1.00 62.69 286 SER A CA 1
ATOM 2258 C C . SER A 1 286 ? -3.342 21.637 4.474 1.00 62.69 286 SER A C 1
ATOM 2260 O O . SER A 1 286 ? -3.964 22.271 5.327 1.00 62.69 286 SER A O 1
ATOM 2262 N N . VAL A 1 287 ? -2.114 21.973 4.092 1.00 62.47 287 VAL A N 1
ATOM 2263 C CA . VAL A 1 287 ? -1.387 23.109 4.667 1.00 62.47 287 VAL A CA 1
ATOM 2264 C C . VAL A 1 287 ? -2.126 24.426 4.423 1.00 62.47 287 VAL A C 1
ATOM 2266 O O . VAL A 1 287 ? -2.142 25.271 5.311 1.00 62.47 287 VAL A O 1
ATOM 2269 N N . GLU A 1 288 ? -2.831 24.572 3.294 1.00 64.06 288 GLU A N 1
ATOM 2270 C CA . GLU A 1 288 ? -3.638 25.771 3.012 1.00 64.06 288 GLU A CA 1
ATOM 2271 C C . GLU A 1 288 ? -4.877 25.905 3.916 1.00 64.06 288 GLU A C 1
ATOM 2273 O O . GLU A 1 288 ? -5.482 26.971 3.981 1.00 64.06 288 GLU A O 1
ATOM 2278 N N . LEU A 1 289 ? -5.274 24.831 4.610 1.00 65.31 289 LEU A N 1
ATOM 2279 C CA . LEU A 1 289 ? -6.400 24.822 5.550 1.00 65.31 289 LEU A CA 1
ATOM 2280 C C . LEU A 1 289 ? -5.961 25.124 6.993 1.00 65.31 289 LEU A C 1
ATOM 2282 O O . LEU A 1 289 ? -6.798 25.167 7.901 1.00 65.31 289 LEU A O 1
ATOM 2286 N N . LEU A 1 290 ? -4.658 25.302 7.235 1.00 68.25 290 LEU A N 1
ATOM 2287 C CA . LEU A 1 290 ? -4.134 25.695 8.538 1.00 68.25 290 LEU A CA 1
ATOM 2288 C C . LEU A 1 290 ? -4.303 27.208 8.727 1.00 68.25 290 LEU A C 1
ATOM 2290 O O . LEU A 1 290 ? -4.020 27.999 7.835 1.00 68.25 290 LEU A O 1
ATOM 2294 N N . SER A 1 291 ? -4.767 27.609 9.911 1.00 69.94 291 SER A N 1
ATOM 2295 C CA . SER A 1 291 ? -4.810 29.019 10.310 1.00 69.94 291 SER A CA 1
ATOM 2296 C C . SER A 1 291 ? -3.391 29.576 10.434 1.00 69.94 291 SER A C 1
ATOM 2298 O O . SER A 1 291 ? -2.496 28.839 10.845 1.00 69.94 291 SER A O 1
ATOM 2300 N N . GLU A 1 292 ? -3.201 30.874 10.188 1.00 68.38 292 GLU A N 1
ATOM 2301 C CA . GLU A 1 292 ? -1.892 31.543 10.322 1.00 68.38 292 GLU A CA 1
ATOM 2302 C C . GLU A 1 292 ? -1.273 31.379 11.724 1.00 68.38 292 GLU A C 1
ATOM 2304 O O . GLU A 1 292 ? -0.058 31.337 11.877 1.00 68.38 292 GLU A O 1
ATOM 2309 N N . GLU A 1 293 ? -2.110 31.195 12.746 1.00 72.38 293 GLU A N 1
ATOM 2310 C CA . GLU A 1 293 ? -1.708 30.989 14.143 1.00 72.38 293 GLU A CA 1
ATOM 2311 C C . GLU A 1 293 ? -1.352 29.528 14.487 1.00 72.38 293 GLU A C 1
ATOM 2313 O O . GLU A 1 293 ? -1.041 29.209 15.636 1.00 72.38 293 GLU A O 1
ATOM 2318 N N . TYR A 1 294 ? -1.447 28.594 13.535 1.00 73.50 294 TYR A N 1
ATOM 2319 C CA . TYR A 1 294 ? -1.186 27.185 13.817 1.00 73.50 294 TYR A CA 1
ATOM 2320 C C . TYR A 1 294 ? 0.298 26.941 14.128 1.00 73.50 294 TYR A C 1
ATOM 2322 O O . TYR A 1 294 ? 1.167 27.105 13.273 1.00 73.50 294 TYR A O 1
ATOM 2330 N N . ALA A 1 295 ? 0.569 26.455 15.340 1.00 77.50 295 ALA A N 1
ATOM 2331 C CA . ALA A 1 295 ? 1.882 25.983 15.756 1.00 77.50 295 ALA A CA 1
ATOM 2332 C C . ALA A 1 295 ? 1.944 24.451 15.702 1.00 77.50 295 ALA A C 1
ATOM 2334 O O . ALA A 1 295 ? 1.158 23.754 16.352 1.00 77.50 295 ALA A O 1
ATOM 2335 N N . GLY A 1 296 ? 2.884 23.909 14.931 1.00 75.44 296 GLY A N 1
ATOM 2336 C CA . GLY A 1 296 ? 3.033 22.465 14.782 1.00 75.44 296 GLY A CA 1
ATOM 2337 C C . GLY A 1 296 ? 4.050 22.074 13.722 1.00 75.44 296 GLY A C 1
ATOM 2338 O O . GLY A 1 296 ? 4.743 22.921 13.165 1.00 75.44 296 GLY A O 1
ATOM 2339 N N . VAL A 1 297 ? 4.136 20.774 13.447 1.00 71.56 297 VAL A N 1
ATOM 2340 C CA . VAL A 1 297 ? 5.045 20.230 12.435 1.00 71.56 297 VAL A CA 1
ATOM 2341 C C . VAL A 1 297 ? 4.252 19.768 11.214 1.00 71.56 297 VAL A C 1
ATOM 2343 O O . VAL A 1 297 ? 3.194 19.148 11.348 1.00 71.56 297 VAL A O 1
ATOM 2346 N N . VAL A 1 298 ? 4.752 20.083 10.022 1.00 69.69 298 VAL A N 1
ATOM 2347 C CA . VAL A 1 298 ? 4.165 19.681 8.738 1.00 69.69 298 VAL A CA 1
ATOM 2348 C C . VAL A 1 298 ? 5.234 19.010 7.894 1.00 69.69 298 VAL A C 1
ATOM 2350 O O . VAL A 1 298 ? 6.312 19.565 7.704 1.00 69.69 298 VAL A O 1
ATOM 2353 N N . LEU A 1 299 ? 4.922 17.830 7.360 1.00 68.94 299 LEU A N 1
ATOM 2354 C CA . LEU A 1 299 ? 5.782 17.141 6.406 1.00 68.94 299 LEU A CA 1
ATOM 2355 C C . LEU A 1 299 ? 5.212 17.331 4.996 1.00 68.94 299 LEU A C 1
ATOM 2357 O O . LEU A 1 299 ? 4.147 16.796 4.680 1.00 68.94 299 LEU A O 1
ATOM 2361 N N . SER A 1 300 ? 5.911 18.090 4.152 1.00 64.94 300 SER A N 1
ATOM 2362 C CA . SER A 1 300 ? 5.500 18.335 2.764 1.00 64.94 300 SER A CA 1
ATOM 2363 C C . SER A 1 300 ? 6.391 17.585 1.779 1.00 64.94 300 SER A C 1
ATOM 2365 O O . SER A 1 300 ? 7.616 17.644 1.893 1.00 64.94 300 SER A O 1
ATOM 2367 N N . PHE A 1 301 ? 5.793 16.976 0.757 1.00 59.09 301 PHE A N 1
ATOM 2368 C CA . PHE A 1 301 ? 6.505 16.350 -0.361 1.00 59.09 301 PHE A CA 1
ATOM 2369 C C . PHE A 1 301 ? 6.513 17.282 -1.564 1.00 59.09 301 PHE A C 1
ATOM 2371 O O . PHE A 1 301 ? 5.781 17.091 -2.532 1.00 59.09 301 PHE A O 1
ATOM 2378 N N . ASP A 1 302 ? 7.325 18.325 -1.475 1.00 52.28 302 ASP A N 1
ATOM 2379 C CA . ASP A 1 302 ? 7.521 19.263 -2.567 1.00 52.28 302 ASP A CA 1
ATOM 2380 C C . ASP A 1 302 ? 8.912 19.036 -3.166 1.00 52.28 302 ASP A C 1
ATOM 2382 O O . ASP A 1 302 ? 9.904 19.544 -2.659 1.00 52.28 302 ASP A O 1
ATOM 2386 N N . GLY A 1 303 ? 8.985 18.296 -4.278 1.00 45.56 303 GLY A N 1
ATOM 2387 C CA . GLY A 1 303 ? 10.227 18.122 -5.043 1.00 45.56 303 GLY A CA 1
ATOM 2388 C C . GLY A 1 303 ? 10.785 19.413 -5.674 1.00 45.56 303 GLY A C 1
ATOM 2389 O O . GLY A 1 303 ? 11.852 19.378 -6.286 1.00 45.56 303 GLY A O 1
ATOM 2390 N N . ALA A 1 304 ? 10.086 20.541 -5.553 1.00 42.47 304 ALA A N 1
ATOM 2391 C CA . ALA A 1 304 ? 10.486 21.878 -5.974 1.00 42.47 304 ALA A CA 1
ATOM 2392 C C . ALA A 1 304 ? 10.874 22.806 -4.803 1.00 42.47 304 ALA A C 1
ATOM 2394 O O . ALA A 1 304 ? 11.564 23.803 -5.057 1.00 42.47 304 ALA A O 1
ATOM 2395 N N . ALA A 1 305 ? 10.526 22.484 -3.551 1.00 43.78 305 ALA A N 1
ATOM 2396 C CA . ALA A 1 305 ? 10.880 23.310 -2.404 1.00 43.78 305 ALA A CA 1
ATOM 2397 C C . ALA A 1 305 ? 12.396 23.296 -2.192 1.00 43.78 305 ALA A C 1
ATOM 2399 O O . ALA A 1 305 ? 13.054 22.255 -2.067 1.00 43.78 305 ALA A O 1
ATOM 2400 N N . LYS A 1 306 ? 12.967 24.499 -2.176 1.00 50.81 306 LYS A N 1
ATOM 2401 C CA . LYS A 1 306 ? 14.380 24.728 -1.901 1.00 50.81 306 LYS A CA 1
ATOM 2402 C C . LYS A 1 306 ? 14.512 25.346 -0.526 1.00 50.81 306 LYS A C 1
ATOM 2404 O O . LYS A 1 306 ? 13.926 26.390 -0.255 1.00 50.81 306 LYS A O 1
ATOM 2409 N N . THR A 1 307 ? 15.375 24.773 0.295 1.00 49.94 307 THR A N 1
ATOM 2410 C CA . THR A 1 307 ? 15.937 25.508 1.422 1.00 49.94 307 THR A CA 1
ATOM 2411 C C . THR A 1 307 ? 16.900 26.573 0.898 1.00 49.94 307 THR A C 1
ATOM 2413 O O . THR A 1 307 ? 17.589 26.370 -0.108 1.00 49.94 307 THR A O 1
ATOM 2416 N N . SER A 1 308 ? 16.998 27.718 1.580 1.00 48.09 308 SER A N 1
ATOM 2417 C CA . SER A 1 308 ? 17.923 28.801 1.189 1.00 48.09 308 SER A CA 1
ATOM 2418 C C . SER A 1 308 ? 19.404 28.371 1.200 1.00 48.09 308 SER A C 1
ATOM 2420 O O . SER A 1 308 ? 20.261 29.054 0.643 1.00 48.09 308 SER A O 1
ATOM 2422 N N . THR A 1 309 ? 19.708 27.192 1.755 1.00 50.09 309 THR A N 1
ATOM 2423 C CA . THR A 1 309 ? 21.049 26.626 1.961 1.00 50.09 309 THR A CA 1
ATOM 2424 C C . THR A 1 309 ? 21.742 26.079 0.699 1.00 50.09 309 THR A C 1
ATOM 2426 O O . THR A 1 309 ? 22.763 25.408 0.818 1.00 50.09 309 THR A O 1
ATOM 2429 N N . ARG A 1 310 ? 21.244 26.357 -0.519 1.00 46.84 310 ARG A N 1
ATOM 2430 C CA . ARG A 1 310 ? 21.829 25.935 -1.822 1.00 46.84 310 ARG A CA 1
ATOM 2431 C C . ARG A 1 310 ? 22.036 24.413 -2.011 1.00 46.84 310 ARG A C 1
ATOM 2433 O O . ARG A 1 310 ? 22.645 24.014 -2.998 1.00 46.84 310 ARG A O 1
ATOM 2440 N N . LYS A 1 311 ? 21.491 23.551 -1.143 1.00 45.38 311 LYS A N 1
ATOM 2441 C CA . LYS A 1 311 ? 21.698 22.083 -1.152 1.00 45.38 311 LYS A CA 1
ATOM 2442 C C . LYS A 1 311 ? 20.804 21.274 -2.117 1.00 45.38 311 LYS A C 1
ATOM 2444 O O . LYS A 1 311 ? 20.701 20.061 -1.986 1.00 45.38 311 LYS A O 1
ATOM 2449 N N . GLY A 1 312 ? 20.230 21.908 -3.138 1.00 49.75 312 GLY A N 1
ATOM 2450 C CA . GLY A 1 312 ? 19.389 21.228 -4.135 1.00 49.75 312 GLY A CA 1
ATOM 2451 C C . GLY A 1 312 ? 17.921 21.085 -3.713 1.00 49.75 312 GLY A C 1
ATOM 2452 O O . GLY A 1 312 ? 17.508 21.584 -2.669 1.00 49.75 312 GLY A O 1
ATOM 2453 N N . SER A 1 313 ? 17.111 20.479 -4.584 1.00 50.94 313 SER A N 1
ATOM 2454 C CA . SER A 1 313 ? 15.696 20.181 -4.321 1.00 50.94 313 SER A CA 1
ATOM 2455 C C . SER A 1 313 ? 15.568 19.111 -3.242 1.00 50.94 313 SER A C 1
ATOM 2457 O O . SER A 1 313 ? 16.202 18.059 -3.335 1.00 50.94 313 SER A O 1
ATOM 2459 N N . CYS A 1 314 ? 14.733 19.361 -2.240 1.00 48.47 314 CYS A N 1
ATOM 2460 C CA . CYS A 1 314 ? 14.481 18.411 -1.166 1.00 48.47 314 CYS A CA 1
ATOM 2461 C C . CYS A 1 314 ? 13.215 17.621 -1.495 1.00 48.47 314 CYS A C 1
ATOM 2463 O O . CYS A 1 314 ? 12.167 18.203 -1.714 1.00 48.47 314 CYS A O 1
ATOM 2465 N N . GLY A 1 315 ? 13.289 16.287 -1.564 1.00 51.41 315 GLY A N 1
ATOM 2466 C CA . GLY A 1 315 ? 12.102 15.466 -1.843 1.00 51.41 315 GLY A CA 1
ATOM 2467 C C . GLY A 1 315 ? 11.054 15.527 -0.727 1.00 51.41 315 GLY A C 1
ATOM 2468 O O . GLY A 1 315 ? 9.923 15.101 -0.922 1.00 51.41 315 GLY A O 1
ATOM 2469 N N . CYS A 1 316 ? 11.417 16.017 0.450 1.00 59.62 316 CYS A N 1
ATOM 2470 C CA . CYS A 1 316 ? 10.538 16.155 1.593 1.00 59.62 316 CYS A CA 1
ATOM 2471 C C . CYS A 1 316 ? 11.107 17.221 2.519 1.00 59.62 316 CYS A C 1
ATOM 2473 O O . CYS A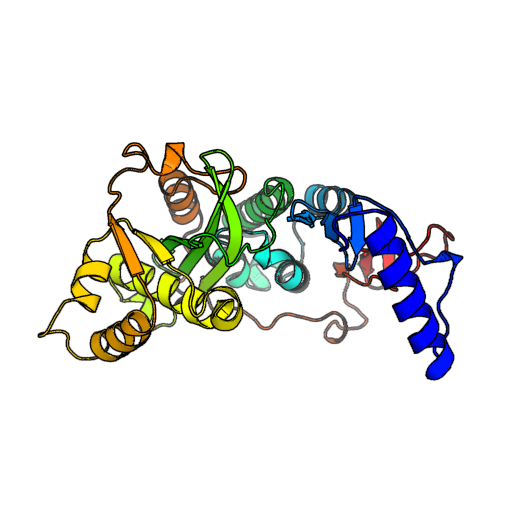 1 316 ? 12.324 17.279 2.672 1.00 59.62 316 CYS A O 1
ATOM 2475 N N . ILE A 1 317 ? 10.249 18.035 3.124 1.00 66.12 317 ILE A N 1
ATOM 2476 C CA . ILE A 1 317 ? 10.657 19.040 4.103 1.00 66.12 317 ILE A CA 1
ATOM 2477 C C . ILE A 1 317 ? 9.782 18.903 5.339 1.00 66.12 317 ILE A C 1
ATOM 2479 O O . ILE A 1 317 ? 8.553 18.848 5.243 1.00 66.12 317 ILE A O 1
ATOM 2483 N N . LEU A 1 318 ? 10.444 18.847 6.492 1.00 70.38 318 LEU A N 1
ATOM 2484 C CA . LEU A 1 318 ? 9.831 18.936 7.804 1.00 70.38 318 LEU A CA 1
ATOM 2485 C C . LEU A 1 318 ? 9.828 20.407 8.232 1.00 70.38 318 LEU A C 1
ATOM 2487 O O . LEU A 1 318 ? 10.871 20.978 8.555 1.00 70.38 318 LEU A O 1
ATOM 2491 N N . TRP A 1 319 ? 8.653 21.023 8.225 1.00 74.19 319 TRP A N 1
ATOM 2492 C CA . TRP A 1 319 ? 8.450 22.416 8.603 1.00 74.19 319 TRP A CA 1
ATOM 2493 C C . TRP A 1 319 ? 7.977 22.521 10.044 1.00 74.19 319 TRP A C 1
ATOM 2495 O O . TRP A 1 319 ? 7.070 21.799 10.453 1.00 74.19 319 TRP A O 1
ATOM 2505 N N . GLN A 1 320 ? 8.525 23.477 10.782 1.00 78.19 320 GLN A N 1
ATOM 2506 C CA . GLN A 1 320 ? 7.950 24.003 12.009 1.00 78.19 320 GLN A CA 1
ATOM 2507 C C . GLN A 1 320 ? 7.142 25.261 11.671 1.00 78.19 320 GLN A C 1
ATOM 2509 O O . GLN A 1 320 ? 7.688 26.268 11.221 1.00 78.19 320 GLN A O 1
ATOM 2514 N N . LEU A 1 321 ? 5.830 25.181 11.875 1.00 76.00 321 LEU A N 1
ATOM 2515 C CA . LEU A 1 321 ? 4.886 26.290 11.763 1.00 76.00 321 LEU A CA 1
ATOM 2516 C C . LEU A 1 321 ? 4.735 27.017 13.112 1.00 76.00 321 LEU A C 1
ATOM 2518 O O . LEU A 1 321 ? 4.943 26.384 14.155 1.00 76.00 321 LEU A O 1
ATOM 2522 N N . PRO A 1 322 ? 4.366 28.316 13.115 1.00 74.12 322 PRO A N 1
ATOM 2523 C CA . PRO A 1 322 ? 3.965 29.138 11.957 1.00 74.12 322 PRO A CA 1
ATOM 2524 C C . PRO A 1 322 ? 5.135 29.793 11.207 1.00 74.12 322 PRO A C 1
ATOM 2526 O O . PRO A 1 322 ? 4.955 30.313 10.113 1.00 74.12 322 PRO A O 1
ATOM 2529 N N . GLU A 1 323 ? 6.347 29.737 11.759 1.00 76.50 323 GLU A N 1
ATOM 2530 C CA . GLU A 1 323 ? 7.540 30.427 11.241 1.00 76.50 323 GLU A CA 1
ATOM 2531 C C . GLU A 1 323 ? 8.073 29.859 9.913 1.00 76.50 323 GLU A C 1
ATOM 2533 O O . GLU A 1 323 ? 9.048 30.378 9.371 1.00 76.50 323 GLU A O 1
ATOM 2538 N N . TRP A 1 324 ? 7.476 28.773 9.405 1.00 72.44 324 TRP A N 1
ATOM 2539 C CA . TRP A 1 324 ? 7.961 28.014 8.247 1.00 72.44 324 TRP A CA 1
ATOM 2540 C C . TRP A 1 324 ? 9.453 27.679 8.356 1.00 72.44 324 TRP A C 1
ATOM 2542 O O . TRP A 1 324 ? 10.211 27.705 7.383 1.00 72.44 324 TRP A O 1
ATOM 2552 N N . LYS A 1 325 ? 9.894 27.347 9.571 1.00 73.62 325 LYS A N 1
ATOM 2553 C CA . LYS A 1 325 ? 11.284 27.004 9.841 1.00 73.62 325 LYS A CA 1
ATOM 2554 C C . LYS A 1 325 ? 11.536 25.567 9.412 1.00 73.62 325 LYS A C 1
ATOM 2556 O O . LYS A 1 325 ? 10.850 24.645 9.838 1.00 73.62 325 LYS A O 1
ATOM 2561 N N . VAL A 1 326 ? 12.549 25.369 8.582 1.00 70.06 326 VAL A N 1
ATOM 2562 C CA . VAL A 1 326 ? 12.990 24.030 8.188 1.00 70.06 326 VAL A CA 1
ATOM 2563 C C . VAL A 1 326 ? 13.649 23.352 9.388 1.00 70.06 326 VAL A C 1
ATOM 2565 O O . VAL A 1 326 ? 14.677 23.825 9.874 1.00 70.06 326 VAL A O 1
ATOM 2568 N N . LEU A 1 327 ? 13.059 22.253 9.856 1.00 68.38 327 LEU A N 1
ATOM 2569 C CA . LEU A 1 327 ? 13.646 21.378 10.874 1.00 68.38 327 LEU A CA 1
ATOM 2570 C C . LEU A 1 327 ? 14.608 20.375 10.240 1.00 68.38 327 LEU A C 1
ATOM 2572 O O . LEU A 1 327 ? 15.714 20.179 10.734 1.00 68.38 327 LEU A O 1
ATOM 2576 N N . ASP A 1 328 ? 14.182 19.781 9.128 1.00 63.44 328 ASP A N 1
ATOM 2577 C CA . ASP A 1 328 ? 14.982 18.897 8.289 1.00 63.44 328 ASP A CA 1
ATOM 2578 C C . ASP A 1 328 ? 14.485 19.019 6.844 1.00 63.44 328 ASP A C 1
ATOM 2580 O O . ASP A 1 328 ? 13.287 19.209 6.605 1.00 63.44 328 ASP A O 1
ATOM 2584 N N . ALA A 1 329 ? 15.397 18.976 5.878 1.00 56.41 329 ALA A N 1
ATOM 2585 C CA . ALA A 1 329 ? 15.074 19.148 4.463 1.00 56.41 329 ALA A CA 1
ATOM 2586 C C . ALA A 1 329 ? 16.027 18.397 3.584 1.00 56.41 329 ALA A C 1
ATOM 2588 O O . ALA A 1 329 ? 17.268 18.512 3.763 1.00 56.41 329 ALA A O 1
#

Mean predicted aligned error: 8.63 Å

Solvent-accessible surface area (backbone atoms only — not comparable to full-atom values): 18395 Å² total; per-residue (Å²): 132,60,95,44,70,69,52,37,52,52,53,48,50,56,49,54,51,51,31,54,75,70,70,53,86,77,62,68,96,79,56,86,77,96,64,74,59,45,83,52,86,45,23,34,41,40,88,72,21,40,24,73,30,71,69,55,43,51,57,50,65,71,54,72,84,60,76,38,51,68,30,48,34,28,53,55,40,44,38,66,77,47,36,53,52,22,72,47,42,35,51,47,48,32,37,57,42,64,63,44,58,67,40,44,69,66,67,50,89,50,63,56,37,53,49,30,52,52,52,54,38,48,37,54,58,56,31,70,48,27,35,65,87,56,75,94,47,54,38,33,37,41,46,44,48,58,76,52,22,22,13,28,41,37,22,33,76,52,97,80,18,39,35,37,45,38,28,47,52,36,62,46,51,86,76,54,45,75,48,57,57,58,58,34,28,47,53,12,48,53,47,49,53,66,78,40,33,94,74,48,67,98,32,48,35,38,35,49,32,72,45,68,57,58,62,44,45,65,70,44,91,80,56,58,76,79,43,41,65,51,24,59,63,54,68,77,50,54,73,47,79,44,76,46,82,48,57,86,79,49,57,52,79,27,51,19,73,59,60,76,55,63,71,62,51,49,54,53,45,69,70,41,60,47,94,73,74,63,62,56,82,64,81,69,50,52,78,90,72,54,59,84,83,44,72,47,60,44,65,44,77,38,57,77,49,62,63,94,79,76,80,55,64,23,39,41,35,37,29,36,38,62,80,66,39,75,78,46,100

Nearest PDB structures (foldseek):
  4mh8-assembly1_A  TM=8.836E-01  e=8.514E-14  Moloney murine leukemia virus isolate Shinnick
  4hkq-assembly1_A  TM=8.748E-01  e=3.249E-13  Xenotropic MuLV-related virus VP62
  8wut-assembly1_E  TM=8.213E-01  e=6.003E-14  Moloney murine leukemia virus
  5dmq-assembly1_A  TM=8.589E-01  e=2.219E-12  Moloney murine leukemia virus isolate Shinnick
  8ygj-assembly1_E  TM=8.491E-01  e=3.231E-11  Moloney murine leukemia virus

Radius of gyration: 22.1 Å; Cα contacts (8 Å, |Δi|>4): 561; chains: 1; bounding box: 52×56×60 Å

pLDDT: mean 84.13, std 12.0, range [42.47, 98.31]

Organism: NCBI:txid4795

Secondary structure (DSSP, 8-state):
--SSHHHHHHHHHHHHHHHHHTT----GGG---S-SEEEETTEEEETTEEEE-HHHHHHHHHPPPPSSHHHHHHHHHHHHHHGGG-TTHHHHTHHHHT--HHHHHHT-S-HHHHHHHHHHHHHHHH---EEPP-TTS-EEEEEEE-SSEEEEEEEEEETTEEEEEEEEEEEPPHHHHTS-HHHHHHHHHHHHHHHTHHHHTTS-EEEEES-THHHHHHH-TT--TTHHHHHHHHTTS-EEEEE-SSGGGTTGGGBPTTPPPHHHHHHHHHHT--TTS----PPP--GGGS-TT--EEEEE--TT-B-TTS--B-S-EEEEETTTEEEE-